Protein AF-A0A3E0AA09-F1 (afdb_monomer)

Foldseek 3Di:
DDQDFDDDPVPVLLVLLRPQPFDADADPDDQCVPPLSVCLVVCCVPPLVVSLVSLVVVCVVCVQALVSLLSNLVSCVVVPVPPVSLVSLVSNRHRYHLNLSSLCSNLVSCVVVLNNSSNLSSLSNSLSNCLRVVRDLQLRSLQLLLLLCVLQVNPVLNVVSLVSSCVSPVDHDDPVVSVSSSVSSNPVNDPSSNVSSVSSVVPRD

Solvent-accessible surface area (backbone atoms only — not comparable to full-atom values): 10712 Å² total; per-residue (Å²): 79,80,53,63,63,81,81,83,76,87,45,69,69,39,42,56,26,60,60,70,96,50,62,46,42,79,60,89,79,55,59,74,78,38,69,75,58,48,48,34,68,64,36,40,73,79,38,48,70,63,28,34,55,52,31,53,55,46,32,76,75,41,61,46,40,21,70,38,29,43,51,35,16,51,38,37,49,75,76,61,46,82,71,51,24,50,54,38,26,56,52,26,54,76,49,26,26,43,47,41,61,35,28,34,50,44,13,50,55,32,42,76,70,73,32,60,71,57,14,51,31,25,20,45,43,13,45,43,41,30,66,50,63,66,60,58,74,75,29,63,33,33,42,52,50,12,45,29,27,48,32,61,76,32,64,68,52,17,53,52,29,39,49,54,11,36,75,60,40,88,68,78,71,54,74,67,61,41,47,57,35,28,50,48,20,62,75,67,58,45,72,57,57,53,50,39,54,48,49,51,40,78,74,71,109

pLDDT: mean 95.41, std 4.3, range [66.44, 98.75]

Secondary structure (DSSP, 8-state):
-BPP-PPP-S-HHHHHHS---SB-------GGGSHHHHTHHHHHHH-HHHHHHHHHHHHHH-TTBHHHHHHHHHHHHHHT-SSHHHHHHHHHHHH-BSTHHHHHHHHHHHHHTT-HHHHHHHHHHHHHHHHHH------HHHHHHHHHHHHTT-HHHHHHHHHHHHHH------HHHHHHHHHHHHHH--HHHHHHHHHHHHHH-

Structure (mmCIF, N/CA/C/O backbone):
data_AF-A0A3E0AA09-F1
#
_entry.id   AF-A0A3E0AA09-F1
#
loop_
_atom_site.group_PDB
_atom_site.id
_atom_site.type_symbol
_atom_site.label_atom_id
_atom_site.label_alt_id
_atom_site.label_comp_id
_atom_site.label_asym_id
_atom_site.label_entity_id
_atom_site.label_seq_id
_atom_site.pdbx_PDB_ins_code
_atom_site.Cartn_x
_atom_site.Cartn_y
_atom_site.Cartn_z
_atom_site.occupancy
_atom_site.B_iso_or_equiv
_atom_site.auth_seq_id
_atom_site.auth_comp_id
_atom_site.auth_asym_id
_atom_site.auth_atom_id
_atom_site.pdbx_PDB_model_num
ATOM 1 N N . MET A 1 1 ? -13.279 1.605 -14.232 1.00 91.75 1 MET A N 1
ATOM 2 C CA . MET A 1 1 ? -14.305 1.164 -13.251 1.00 91.75 1 MET A CA 1
ATOM 3 C C . MET A 1 1 ? -14.195 2.039 -12.021 1.00 91.75 1 MET A C 1
ATOM 5 O O . MET A 1 1 ? -13.130 2.111 -11.420 1.00 91.75 1 MET A O 1
ATOM 9 N N . LYS A 1 2 ? -15.277 2.728 -11.656 1.00 94.50 2 LYS A N 1
ATOM 10 C CA . LYS A 1 2 ? -15.309 3.534 -10.435 1.00 94.50 2 LYS A CA 1
ATOM 11 C C . LYS A 1 2 ? -15.323 2.616 -9.212 1.00 94.50 2 LYS A C 1
ATOM 13 O O . LYS A 1 2 ? -16.138 1.699 -9.164 1.00 94.50 2 LYS A O 1
ATOM 18 N N . VAL A 1 3 ? -14.450 2.877 -8.242 1.00 95.00 3 VAL A N 1
ATOM 19 C CA . VAL A 1 3 ? -14.430 2.120 -6.987 1.00 95.00 3 VAL A CA 1
ATOM 20 C C . VAL A 1 3 ? -15.678 2.489 -6.167 1.00 95.00 3 VAL A C 1
ATOM 22 O O . VAL A 1 3 ? -15.910 3.681 -5.947 1.00 95.00 3 VAL A O 1
ATOM 25 N N . PRO A 1 4 ? -16.513 1.520 -5.746 1.00 94.62 4 PRO A N 1
ATOM 26 C CA . PRO A 1 4 ? -17.577 1.771 -4.779 1.00 94.62 4 PRO A CA 1
ATOM 27 C C . PRO A 1 4 ? -16.951 2.222 -3.461 1.00 94.62 4 PRO A C 1
ATOM 29 O O . PRO A 1 4 ? -15.947 1.653 -3.058 1.00 94.62 4 PRO A O 1
ATOM 32 N N . THR A 1 5 ? -17.522 3.222 -2.794 1.00 95.88 5 THR A N 1
ATOM 33 C CA . THR A 1 5 ? -17.002 3.739 -1.520 1.00 95.88 5 THR A CA 1
ATOM 34 C C . THR A 1 5 ? -18.123 3.838 -0.487 1.00 95.88 5 THR A C 1
ATOM 36 O O . THR A 1 5 ? -19.264 4.116 -0.872 1.00 95.88 5 THR A O 1
ATOM 39 N N . PRO A 1 6 ? -17.828 3.670 0.816 1.00 96.88 6 PRO A N 1
ATOM 40 C CA . PRO A 1 6 ? -18.827 3.845 1.864 1.00 96.88 6 PRO A CA 1
ATOM 41 C C . PRO A 1 6 ? -19.373 5.288 1.899 1.00 96.88 6 PRO A C 1
ATOM 43 O O . PRO A 1 6 ? -18.715 6.211 1.404 1.00 96.88 6 PRO A O 1
ATOM 46 N N . PRO A 1 7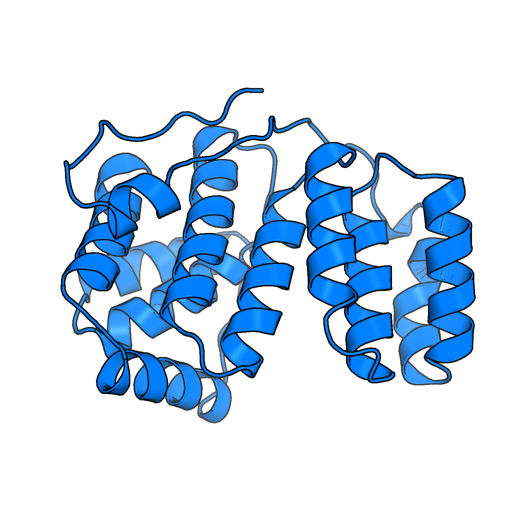 ? -20.561 5.511 2.495 1.00 96.69 7 PRO A N 1
ATOM 47 C CA . PRO A 1 7 ? -21.069 6.854 2.765 1.00 96.69 7 PRO A CA 1
ATOM 48 C C . PRO A 1 7 ? -20.100 7.680 3.620 1.00 96.69 7 PRO A C 1
ATOM 50 O O . PRO A 1 7 ? -19.362 7.132 4.442 1.00 96.69 7 PRO A O 1
ATOM 53 N N . LEU A 1 8 ? -20.149 9.006 3.462 1.00 97.06 8 LEU A N 1
ATOM 54 C CA . LEU A 1 8 ? -19.359 9.928 4.278 1.00 97.06 8 LEU A CA 1
ATOM 55 C C . LEU A 1 8 ? -19.714 9.788 5.759 1.00 97.06 8 LEU A C 1
ATOM 57 O O . LEU A 1 8 ? -20.883 9.721 6.139 1.00 97.06 8 LEU A O 1
ATOM 61 N N . THR A 1 9 ? -18.680 9.789 6.588 1.00 97.44 9 THR A N 1
ATOM 62 C CA . THR A 1 9 ? -18.777 9.655 8.042 1.00 97.44 9 THR A CA 1
ATOM 63 C C . THR A 1 9 ? -18.776 11.001 8.762 1.00 97.44 9 THR A C 1
ATOM 65 O O . THR A 1 9 ? -19.127 11.060 9.939 1.00 97.44 9 THR A O 1
ATOM 68 N N . GLY A 1 10 ? -18.356 12.077 8.084 1.00 97.19 10 GLY A N 1
ATOM 69 C CA . GLY A 1 10 ? -18.151 13.400 8.677 1.00 97.19 10 GLY A CA 1
ATOM 70 C C . GLY A 1 10 ? -16.814 13.542 9.412 1.00 97.19 10 GLY A C 1
ATOM 71 O O . GLY A 1 10 ? -16.504 14.617 9.925 1.00 97.19 10 GLY A O 1
ATOM 72 N N . ILE A 1 11 ? -16.000 12.482 9.464 1.00 98.19 11 ILE A N 1
ATOM 73 C CA . ILE A 1 11 ? -14.657 12.501 10.042 1.00 98.19 11 ILE A CA 1
ATOM 74 C C . ILE A 1 11 ? -13.658 12.652 8.894 1.00 98.19 11 ILE A C 1
ATOM 76 O O . ILE A 1 11 ? -13.402 11.697 8.165 1.00 98.19 11 ILE A O 1
ATOM 80 N N . LEU A 1 12 ? -13.036 13.832 8.780 1.00 98.19 12 LEU A N 1
ATOM 81 C CA . LEU A 1 12 ? -12.163 14.200 7.653 1.00 98.19 12 LEU A CA 1
ATOM 82 C C . LEU A 1 12 ? -11.120 13.126 7.299 1.00 98.19 12 LEU A C 1
ATOM 84 O O . LEU A 1 12 ? -10.944 12.786 6.131 1.00 98.19 12 LEU A O 1
ATOM 88 N N . TYR A 1 13 ? -10.424 12.571 8.294 1.00 98.56 13 TYR A N 1
ATOM 89 C CA . TYR A 1 13 ? -9.422 11.532 8.039 1.00 98.56 13 TYR A CA 1
ATOM 90 C C . TYR A 1 13 ? -10.047 10.256 7.452 1.00 98.56 13 TYR A C 1
ATOM 92 O O . TYR A 1 13 ? -9.531 9.718 6.479 1.00 98.56 13 TYR A O 1
ATOM 100 N N . VAL A 1 14 ? -11.174 9.798 8.004 1.00 98.69 14 VAL A N 1
ATOM 101 C CA . VAL A 1 14 ? -11.866 8.595 7.516 1.00 98.69 14 VAL A CA 1
ATOM 102 C C . VAL A 1 14 ? -12.337 8.822 6.081 1.00 98.69 14 VAL A C 1
ATOM 104 O O . VAL A 1 14 ? -12.031 8.026 5.198 1.00 98.69 14 VAL A O 1
ATOM 107 N N . ASP A 1 15 ? -12.995 9.951 5.825 1.00 98.44 15 ASP A N 1
ATOM 108 C CA . ASP A 1 15 ? -13.558 10.273 4.513 1.00 98.44 15 ASP A CA 1
ATOM 109 C C . ASP A 1 15 ? -12.458 10.402 3.442 1.00 98.44 15 ASP A C 1
ATOM 111 O O . ASP A 1 15 ? -12.590 9.883 2.334 1.00 98.44 15 ASP A O 1
ATOM 115 N N . THR A 1 16 ? -11.309 10.993 3.784 1.00 98.06 16 THR A N 1
ATOM 116 C CA . THR A 1 16 ? -10.160 11.097 2.864 1.00 98.06 16 THR A CA 1
ATOM 117 C C . THR A 1 16 ? -9.473 9.757 2.581 1.00 98.06 16 THR A C 1
ATOM 119 O O . THR A 1 16 ? -8.887 9.590 1.503 1.00 98.06 16 THR A O 1
ATOM 122 N N . CYS A 1 17 ? -9.561 8.774 3.484 1.00 98.56 17 CYS A N 1
ATOM 123 C CA . CYS A 1 17 ? -9.093 7.409 3.219 1.00 98.56 17 CYS A CA 1
ATOM 124 C C . CYS A 1 17 ? -9.921 6.712 2.134 1.00 98.56 17 CYS A C 1
ATOM 126 O O . CYS A 1 17 ? -9.364 5.932 1.367 1.00 98.56 17 CYS A O 1
ATOM 128 N N . TYR A 1 18 ? -11.210 7.041 2.017 1.00 98.25 18 TYR A N 1
ATOM 129 C CA . TYR A 1 18 ? -12.107 6.499 0.990 1.00 98.25 18 TYR A CA 1
ATOM 130 C C . TYR A 1 18 ? -12.289 7.417 -0.220 1.00 98.25 18 TYR A C 1
ATOM 132 O O . TYR A 1 18 ? -13.005 7.069 -1.154 1.00 98.25 18 TYR A O 1
ATOM 140 N N . GLN A 1 19 ? -11.601 8.557 -0.257 1.00 97.19 19 GLN A N 1
ATOM 141 C CA . GLN A 1 19 ? -11.518 9.373 -1.458 1.00 97.19 19 GLN A CA 1
ATOM 142 C C . GLN A 1 19 ? -10.583 8.705 -2.477 1.00 97.19 19 GLN A C 1
ATOM 144 O O . GLN A 1 19 ? -9.355 8.734 -2.332 1.00 97.19 19 GLN A O 1
ATOM 149 N N . ILE A 1 20 ? -11.180 8.089 -3.498 1.00 96.12 20 ILE A N 1
ATOM 150 C CA . ILE A 1 20 ? -10.482 7.405 -4.588 1.00 96.12 20 ILE A CA 1
ATOM 151 C C . ILE A 1 20 ? -10.698 8.199 -5.877 1.00 96.12 20 ILE A C 1
ATOM 153 O O . ILE A 1 20 ? -11.736 8.097 -6.527 1.00 96.12 20 ILE A O 1
ATOM 157 N N . ASP A 1 21 ? -9.693 8.996 -6.238 1.00 94.19 21 ASP A N 1
ATOM 158 C CA . ASP A 1 21 ? -9.730 9.915 -7.387 1.00 94.19 21 ASP A CA 1
ATOM 159 C C . ASP A 1 21 ? -9.209 9.267 -8.687 1.00 94.19 21 ASP A C 1
ATOM 161 O O . ASP A 1 21 ? -8.741 9.949 -9.600 1.00 94.19 21 ASP A O 1
ATOM 165 N N . PHE A 1 22 ? -9.238 7.937 -8.763 1.00 95.44 22 PHE A N 1
ATOM 166 C CA . PHE A 1 22 ? -8.846 7.170 -9.939 1.00 95.44 22 PHE A CA 1
ATOM 167 C C . PHE A 1 22 ? -9.855 6.058 -10.222 1.00 95.44 22 PHE A C 1
ATOM 169 O O . PHE A 1 22 ? -10.586 5.600 -9.346 1.00 95.44 22 PHE A O 1
ATOM 176 N N . GLU A 1 23 ? -9.867 5.592 -11.464 1.00 94.62 23 GLU A N 1
ATOM 177 C CA . GLU A 1 23 ? -10.623 4.408 -11.856 1.00 94.62 23 GLU A CA 1
ATOM 178 C C . GLU A 1 23 ? -9.742 3.167 -11.884 1.00 94.62 23 GLU A C 1
ATOM 180 O O . GLU A 1 23 ? -8.548 3.270 -12.142 1.00 94.62 23 GLU A O 1
ATOM 185 N N . GLU A 1 24 ? -10.331 1.989 -11.704 1.00 94.75 24 GLU A N 1
ATOM 186 C CA . GLU A 1 24 ? -9.644 0.712 -11.876 1.00 94.75 24 GLU A CA 1
ATOM 187 C C . GLU A 1 24 ? -9.970 0.052 -13.219 1.00 94.75 24 GLU A C 1
ATOM 189 O O . GLU A 1 24 ? -11.098 0.142 -13.711 1.00 94.75 24 GLU A O 1
ATOM 194 N N . PHE A 1 25 ? -8.988 -0.622 -13.811 1.00 94.81 25 PHE A N 1
ATOM 195 C CA . PHE A 1 25 ? -9.120 -1.313 -15.088 1.00 94.81 25 PHE A CA 1
ATOM 196 C C . PHE A 1 25 ? -8.467 -2.683 -15.008 1.00 94.81 25 PHE A C 1
ATOM 198 O O . PHE A 1 25 ? -7.456 -2.855 -14.331 1.00 94.81 25 PHE A O 1
ATOM 205 N N . ASP A 1 26 ? -9.033 -3.633 -15.746 1.00 93.69 26 ASP A N 1
ATOM 206 C CA . ASP A 1 26 ? -8.445 -4.958 -15.873 1.00 93.69 26 ASP A CA 1
ATOM 207 C C . ASP A 1 26 ? -7.047 -4.878 -16.508 1.00 93.69 26 ASP A C 1
ATOM 209 O O . ASP A 1 26 ? -6.800 -4.075 -17.424 1.00 93.69 26 ASP A O 1
ATOM 213 N N . GLU A 1 27 ? -6.144 -5.712 -15.998 1.00 94.38 27 GLU A N 1
ATOM 214 C CA . GLU A 1 27 ? -4.749 -5.801 -16.417 1.00 94.38 27 GLU A CA 1
ATOM 215 C C . GLU A 1 27 ? -4.422 -7.244 -16.819 1.00 94.38 27 GLU A C 1
ATOM 217 O O . GLU A 1 27 ? -4.036 -8.057 -15.974 1.00 94.38 27 GLU A O 1
ATOM 222 N N . PRO A 1 28 ? -4.561 -7.581 -18.111 1.00 93.69 28 PRO A N 1
ATOM 223 C CA . PRO A 1 28 ? -4.306 -8.935 -18.579 1.00 93.69 28 PRO A CA 1
ATOM 224 C C . PRO 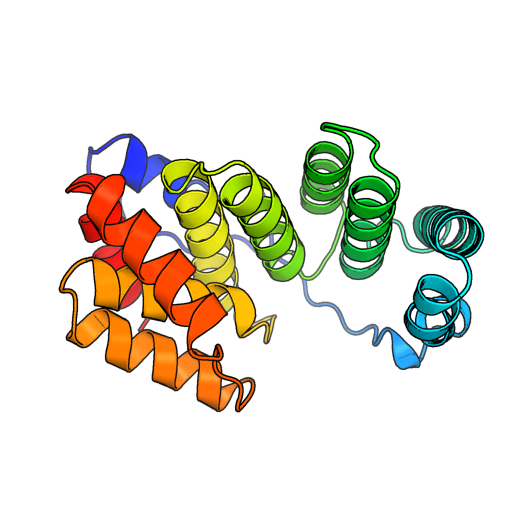A 1 28 ? -2.809 -9.259 -18.672 1.00 93.69 28 PRO A C 1
ATOM 226 O O . PRO A 1 28 ? -2.446 -10.434 -18.774 1.00 93.69 28 PRO A O 1
ATOM 229 N N . ARG A 1 29 ? -1.920 -8.253 -18.671 1.00 94.31 29 ARG A N 1
ATOM 230 C CA . ARG A 1 29 ? -0.481 -8.471 -18.850 1.00 94.31 29 ARG A CA 1
ATOM 231 C C . ARG A 1 29 ? 0.134 -9.066 -17.596 1.00 94.31 29 ARG A C 1
ATOM 233 O O . ARG A 1 29 ? -0.008 -8.556 -16.482 1.00 94.31 29 ARG A O 1
ATOM 240 N N . ARG A 1 30 ? 0.931 -10.108 -17.806 1.00 92.19 30 ARG A N 1
ATOM 241 C CA . ARG A 1 30 ? 1.741 -10.731 -16.766 1.00 92.19 30 ARG A CA 1
ATOM 242 C C . ARG A 1 30 ? 3.188 -10.303 -16.936 1.00 92.19 30 ARG A C 1
ATOM 244 O O . ARG A 1 30 ? 3.768 -10.449 -18.006 1.00 92.19 30 ARG A O 1
ATOM 251 N N . TRP A 1 31 ? 3.791 -9.798 -15.866 1.00 91.12 31 TRP A N 1
ATOM 252 C CA . TRP A 1 31 ? 5.142 -9.237 -15.918 1.00 91.12 31 TRP A CA 1
ATOM 253 C C . TRP A 1 31 ? 6.203 -10.245 -16.382 1.00 91.12 31 TRP A C 1
ATOM 255 O O . TRP A 1 31 ? 7.172 -9.855 -17.024 1.00 91.12 31 TRP A O 1
ATOM 265 N N . HIS A 1 32 ? 6.013 -11.535 -16.092 1.00 90.88 32 HIS A N 1
ATOM 266 C CA . HIS A 1 32 ? 6.932 -12.600 -16.498 1.00 90.88 32 HIS A CA 1
ATOM 267 C C . HIS A 1 32 ? 6.881 -12.909 -18.000 1.00 90.88 32 HIS A C 1
ATOM 269 O O . HIS A 1 32 ? 7.843 -13.465 -18.526 1.00 90.88 32 HIS A O 1
ATOM 275 N N . ASP A 1 33 ? 5.811 -12.511 -18.693 1.00 93.62 33 ASP A N 1
ATOM 276 C CA . ASP A 1 33 ? 5.686 -12.663 -20.147 1.00 93.62 33 ASP A CA 1
ATOM 277 C C . ASP A 1 33 ? 6.363 -11.508 -20.906 1.00 93.62 33 ASP A C 1
ATOM 279 O O . ASP A 1 33 ? 6.588 -11.608 -22.110 1.00 93.62 33 ASP A O 1
ATOM 283 N N . ILE A 1 34 ? 6.727 -10.420 -20.216 1.00 92.00 34 ILE A N 1
ATOM 284 C CA . ILE A 1 34 ? 7.426 -9.270 -20.796 1.00 92.00 34 ILE A CA 1
ATOM 285 C C . ILE A 1 34 ? 8.931 -9.447 -20.530 1.00 92.00 34 ILE A C 1
ATOM 287 O O . ILE A 1 34 ? 9.358 -9.262 -19.387 1.00 92.00 34 ILE A O 1
ATOM 291 N N . PRO A 1 35 ? 9.772 -9.760 -21.541 1.00 89.50 35 PRO A N 1
ATOM 292 C CA . PRO A 1 35 ? 11.164 -10.172 -21.317 1.00 89.50 35 PRO A CA 1
ATOM 293 C C . PRO A 1 35 ? 11.977 -9.195 -20.461 1.00 89.50 35 PRO A C 1
ATOM 295 O O . PRO A 1 35 ? 12.636 -9.610 -19.511 1.00 89.50 35 PRO A O 1
ATOM 298 N N . ARG A 1 36 ? 11.860 -7.888 -20.736 1.00 86.88 36 ARG A N 1
ATOM 299 C CA . ARG A 1 36 ? 12.546 -6.837 -19.967 1.00 86.88 36 ARG A CA 1
ATOM 300 C C . ARG A 1 36 ? 12.104 -6.792 -18.507 1.00 86.88 36 ARG A C 1
ATOM 302 O O . ARG A 1 36 ? 12.938 -6.583 -17.638 1.00 86.88 36 ARG A O 1
ATOM 309 N N . MET A 1 37 ? 10.817 -7.003 -18.234 1.00 92.44 37 MET A N 1
ATOM 310 C CA . MET A 1 37 ? 10.278 -6.984 -16.871 1.00 92.44 37 MET A CA 1
ATOM 311 C C . MET A 1 37 ? 10.610 -8.265 -16.109 1.00 92.44 37 MET A C 1
ATOM 313 O O . MET A 1 37 ? 10.826 -8.214 -14.902 1.00 92.44 37 MET A O 1
ATOM 317 N N . ARG A 1 38 ? 10.684 -9.404 -16.804 1.00 94.06 38 ARG A N 1
ATOM 318 C CA . ARG A 1 38 ? 11.048 -10.695 -16.212 1.00 94.06 38 ARG A CA 1
ATOM 319 C C . ARG A 1 38 ? 12.445 -10.681 -15.590 1.00 94.06 38 ARG A C 1
ATOM 321 O O . ARG A 1 38 ? 12.637 -11.282 -14.543 1.00 94.06 38 ARG A O 1
ATOM 328 N N . GLU A 1 39 ? 13.396 -10.001 -16.224 1.00 91.81 39 GLU A N 1
ATOM 329 C CA . GLU A 1 39 ? 14.798 -9.935 -15.783 1.00 91.81 39 GLU A CA 1
ATOM 330 C C . GLU A 1 39 ? 15.060 -8.856 -14.719 1.00 91.81 39 GLU A C 1
ATOM 332 O O . GLU A 1 39 ? 16.119 -8.854 -14.088 1.00 91.81 39 GLU A O 1
ATOM 337 N N . LEU A 1 40 ? 14.112 -7.934 -14.496 1.00 94.12 40 LEU A N 1
ATOM 338 C CA . LEU A 1 40 ? 14.283 -6.827 -13.548 1.00 94.12 40 LEU A CA 1
ATOM 339 C C . LEU A 1 40 ? 14.607 -7.267 -12.113 1.00 94.12 40 LEU A C 1
ATOM 341 O O . LEU A 1 40 ? 15.506 -6.655 -11.538 1.00 94.12 40 LEU A O 1
ATOM 345 N N . PRO A 1 41 ? 13.936 -8.272 -11.508 1.00 94.12 41 PRO A N 1
ATOM 346 C CA . PRO A 1 41 ? 14.225 -8.670 -10.131 1.00 94.12 41 PRO A CA 1
ATOM 347 C C . PRO A 1 41 ? 15.677 -9.113 -9.933 1.00 94.12 41 PRO A C 1
ATOM 349 O O . PRO A 1 41 ? 16.343 -8.637 -9.013 1.00 94.12 41 PRO A O 1
ATOM 352 N N . ASP A 1 42 ? 16.181 -9.959 -10.834 1.00 94.44 42 ASP A N 1
ATOM 353 C CA . ASP A 1 42 ? 17.560 -10.447 -10.789 1.00 94.44 42 ASP A CA 1
ATOM 354 C C . ASP A 1 42 ? 18.543 -9.303 -11.053 1.00 94.44 42 ASP A C 1
ATOM 356 O O . ASP A 1 42 ? 19.530 -9.137 -10.339 1.00 94.44 42 ASP A O 1
ATOM 360 N N . MET A 1 43 ? 18.254 -8.443 -12.034 1.00 94.94 43 MET A N 1
ATOM 361 C CA . MET A 1 43 ? 19.098 -7.286 -12.330 1.00 94.94 43 MET A CA 1
ATOM 362 C C . MET A 1 43 ? 19.183 -6.316 -11.149 1.00 94.94 43 MET A C 1
ATOM 364 O O . MET A 1 43 ? 20.274 -5.849 -10.829 1.00 94.94 43 MET A O 1
ATOM 368 N N . ALA A 1 44 ? 18.063 -6.042 -10.479 1.00 95.56 44 ALA A N 1
ATOM 369 C CA . ALA A 1 44 ? 17.994 -5.154 -9.321 1.00 95.56 44 ALA A CA 1
ATOM 370 C C . ALA A 1 44 ? 18.826 -5.667 -8.137 1.00 95.56 44 ALA A C 1
ATOM 372 O O . ALA A 1 44 ? 19.352 -4.868 -7.359 1.00 95.56 44 ALA A O 1
ATOM 373 N N . PHE A 1 45 ? 18.986 -6.988 -8.018 1.00 94.31 45 PHE A N 1
ATOM 374 C CA . PHE A 1 45 ? 19.840 -7.590 -7.001 1.00 94.31 45 PHE A CA 1
ATOM 375 C C . PHE A 1 45 ? 21.323 -7.253 -7.220 1.00 94.31 45 PHE A C 1
ATOM 377 O O . PHE A 1 45 ? 22.015 -6.892 -6.268 1.00 94.31 45 PHE A O 1
ATOM 384 N N . TYR A 1 46 ? 21.804 -7.309 -8.466 1.00 94.69 46 TYR A N 1
ATOM 385 C CA . TYR A 1 46 ? 23.222 -7.097 -8.788 1.00 94.69 46 TYR A CA 1
ATOM 386 C C . TYR A 1 46 ? 23.584 -5.644 -9.121 1.00 94.69 46 TYR A C 1
ATOM 388 O O . TYR A 1 46 ? 24.690 -5.200 -8.820 1.00 94.69 46 TYR A O 1
ATOM 396 N N . ASN A 1 47 ? 22.690 -4.906 -9.779 1.00 95.94 47 ASN A N 1
ATOM 397 C CA . ASN A 1 47 ? 22.934 -3.542 -10.237 1.00 95.94 47 ASN A CA 1
ATOM 398 C C . ASN A 1 47 ? 21.616 -2.752 -10.336 1.00 95.94 47 ASN A C 1
ATOM 400 O O . ASN A 1 47 ? 20.914 -2.790 -11.351 1.00 95.94 47 ASN A O 1
ATOM 404 N N . LYS A 1 48 ? 21.307 -2.001 -9.273 1.00 95.12 48 LYS A N 1
ATOM 405 C CA . LYS A 1 48 ? 20.077 -1.202 -9.162 1.00 95.12 48 LYS A CA 1
ATOM 406 C C . LYS A 1 48 ? 19.989 -0.084 -10.200 1.00 95.12 48 LYS A C 1
ATOM 408 O O . LYS A 1 48 ? 18.905 0.161 -10.713 1.00 95.12 48 LYS A O 1
ATOM 413 N N . GLU A 1 49 ? 21.102 0.565 -10.537 1.00 95.00 49 GLU A N 1
ATOM 414 C CA . GLU A 1 49 ? 21.130 1.653 -11.526 1.00 95.00 49 GLU A CA 1
ATOM 415 C C . GLU A 1 49 ? 20.782 1.134 -12.923 1.00 95.00 49 GLU A C 1
ATOM 417 O O . GLU A 1 49 ? 19.923 1.687 -13.609 1.00 95.00 49 GLU A O 1
ATOM 422 N N . LYS A 1 50 ? 21.377 0.002 -13.319 1.00 95.56 50 LYS A N 1
ATOM 423 C CA . LYS A 1 50 ? 21.050 -0.657 -14.587 1.00 95.56 50 LYS A CA 1
ATOM 424 C C . LYS A 1 50 ? 19.597 -1.134 -14.606 1.00 95.56 50 LYS A C 1
ATOM 426 O O . LYS A 1 50 ? 18.916 -0.955 -15.614 1.00 95.56 50 LYS A O 1
ATOM 431 N N . ALA A 1 51 ? 19.113 -1.707 -13.503 1.00 96.75 51 ALA A N 1
ATOM 432 C CA . ALA A 1 51 ? 17.713 -2.103 -13.380 1.00 96.75 51 ALA A CA 1
ATOM 433 C C . ALA A 1 51 ? 16.772 -0.898 -13.510 1.00 96.75 51 ALA A C 1
ATOM 435 O O . ALA A 1 51 ? 15.749 -0.999 -14.184 1.00 96.75 51 ALA A O 1
ATOM 436 N N . LEU A 1 52 ? 17.136 0.253 -12.931 1.00 96.12 52 LEU A N 1
ATOM 437 C CA . LEU A 1 52 ? 16.351 1.480 -13.039 1.00 96.12 52 LEU A CA 1
ATOM 438 C C . LEU A 1 52 ? 16.277 1.951 -14.490 1.00 96.12 52 LEU A C 1
ATOM 440 O O . LEU A 1 52 ? 15.178 2.176 -14.983 1.00 96.12 52 LEU A O 1
ATOM 444 N N . MET A 1 53 ? 17.405 1.991 -15.205 1.00 95.25 53 MET A N 1
ATOM 445 C CA . MET A 1 53 ? 17.420 2.338 -16.631 1.00 95.25 53 MET A CA 1
ATOM 446 C C . MET A 1 53 ? 16.511 1.422 -17.465 1.00 95.25 53 MET A C 1
ATOM 448 O O . MET A 1 53 ? 15.798 1.886 -18.356 1.00 95.25 53 MET A O 1
ATOM 452 N N . VAL A 1 54 ? 16.511 0.115 -17.181 1.00 96.00 54 VAL A N 1
ATOM 453 C CA . VAL A 1 54 ? 15.642 -0.850 -17.873 1.00 96.00 54 VAL A CA 1
ATOM 454 C C . VAL A 1 54 ? 14.172 -0.631 -17.517 1.00 96.00 54 VAL A C 1
ATOM 456 O O . VAL A 1 54 ? 13.324 -0.668 -18.409 1.00 96.00 54 VAL A O 1
ATOM 459 N N . ALA A 1 55 ? 13.860 -0.368 -16.247 1.00 96.31 55 ALA A N 1
ATOM 460 C CA . ALA A 1 55 ? 12.501 -0.085 -15.799 1.00 96.31 55 ALA A CA 1
ATOM 461 C C . ALA A 1 55 ? 11.965 1.226 -16.404 1.00 96.31 55 ALA A C 1
ATOM 463 O O . ALA A 1 55 ? 10.822 1.272 -16.849 1.00 96.31 55 ALA A O 1
ATOM 464 N N . GLU A 1 56 ? 12.789 2.270 -16.497 1.00 95.62 56 GLU A N 1
ATOM 465 C CA . GLU A 1 56 ? 12.429 3.540 -17.137 1.00 95.62 56 GLU A CA 1
ATOM 466 C C . GLU A 1 56 ? 12.218 3.382 -18.647 1.00 95.62 56 GLU A C 1
ATOM 468 O O . GLU A 1 56 ? 11.262 3.932 -19.192 1.00 95.62 56 GLU A O 1
ATOM 473 N N . ALA A 1 57 ? 13.043 2.576 -19.322 1.00 95.25 57 ALA A N 1
ATOM 474 C CA . ALA A 1 57 ? 12.832 2.239 -20.728 1.00 95.25 57 ALA A CA 1
ATOM 475 C C . ALA A 1 57 ? 11.531 1.444 -20.936 1.00 95.25 57 ALA A C 1
ATOM 477 O O . ALA A 1 57 ? 10.775 1.732 -21.864 1.00 95.25 57 ALA A O 1
ATOM 478 N N . ALA A 1 58 ? 11.231 0.484 -20.053 1.00 95.19 58 ALA A N 1
ATOM 479 C CA . ALA A 1 58 ? 9.961 -0.236 -20.069 1.00 95.19 58 ALA A CA 1
ATOM 480 C C . ALA A 1 58 ? 8.774 0.701 -19.800 1.00 95.19 58 ALA A C 1
ATOM 482 O O . ALA A 1 58 ? 7.704 0.503 -20.367 1.00 95.19 58 ALA A O 1
ATOM 483 N N . LEU A 1 59 ? 8.950 1.747 -18.989 1.00 95.31 59 LEU A N 1
ATOM 484 C CA . LEU A 1 59 ? 7.885 2.701 -18.683 1.00 95.31 59 LEU A CA 1
ATOM 485 C C . LEU A 1 59 ? 7.469 3.518 -19.910 1.00 95.31 59 LEU A C 1
ATOM 487 O O . LEU A 1 59 ? 6.292 3.838 -20.057 1.00 95.31 59 LEU A O 1
ATOM 491 N N . GLN A 1 60 ? 8.411 3.820 -20.809 1.00 94.44 60 GLN A N 1
ATOM 492 C CA . GLN A 1 60 ? 8.107 4.483 -22.083 1.00 94.44 60 GLN A CA 1
ATOM 493 C C . GLN A 1 60 ? 7.278 3.593 -23.020 1.00 94.44 60 GLN A C 1
ATOM 495 O O . GLN A 1 60 ? 6.474 4.094 -23.800 1.00 94.44 60 GLN A O 1
ATOM 500 N N . GLU A 1 61 ? 7.467 2.276 -22.942 1.00 94.44 61 GLU A N 1
ATOM 501 C CA . GLU A 1 61 ? 6.795 1.289 -23.794 1.00 94.44 61 GLU A CA 1
ATOM 502 C C . GLU A 1 61 ? 5.439 0.845 -23.213 1.00 94.44 61 GLU A C 1
ATOM 504 O O . GLU A 1 61 ? 4.475 0.643 -23.947 1.00 94.44 61 GLU A O 1
ATOM 509 N N . TYR A 1 62 ? 5.346 0.750 -21.884 1.00 95.12 62 TYR A N 1
ATOM 510 C CA . TYR A 1 62 ? 4.191 0.246 -21.138 1.00 95.12 62 TYR A CA 1
ATOM 511 C C . TYR A 1 62 ? 3.673 1.295 -20.141 1.00 95.12 62 TYR A C 1
ATOM 513 O O . TYR A 1 62 ? 3.513 1.027 -18.949 1.00 95.12 62 TYR A O 1
ATOM 521 N N . ALA A 1 63 ? 3.403 2.507 -20.630 1.00 95.12 63 ALA A N 1
ATOM 522 C CA . ALA A 1 63 ? 3.018 3.659 -19.806 1.00 95.12 63 ALA A CA 1
ATOM 523 C C . ALA A 1 63 ? 1.665 3.514 -19.080 1.00 95.12 63 ALA A C 1
ATOM 525 O O . ALA A 1 63 ? 1.357 4.303 -18.191 1.00 95.12 63 ALA A O 1
ATOM 526 N N . ASP A 1 64 ? 0.843 2.528 -19.441 1.00 96.19 64 ASP A N 1
ATOM 527 C CA . ASP A 1 64 ? -0.404 2.192 -18.747 1.00 96.19 64 ASP A CA 1
ATOM 528 C C . ASP A 1 64 ? -0.262 0.952 -17.842 1.00 96.19 64 ASP A C 1
ATOM 530 O O . ASP A 1 64 ? -1.259 0.453 -17.324 1.00 96.19 64 ASP A O 1
ATOM 534 N N . TYR A 1 65 ? 0.953 0.439 -17.619 1.00 95.69 65 TYR A N 1
ATOM 535 C CA . TYR A 1 65 ? 1.180 -0.733 -16.776 1.00 95.69 65 TYR A CA 1
ATOM 536 C C . TYR A 1 65 ? 1.689 -0.338 -15.384 1.00 95.69 65 TYR A C 1
ATOM 538 O O . TYR A 1 65 ? 2.862 -0.002 -15.202 1.00 95.69 65 TYR A O 1
ATOM 546 N N . SER A 1 66 ? 0.825 -0.412 -14.362 1.00 96.00 66 SER A N 1
ATOM 547 C CA . SER A 1 66 ? 1.175 0.013 -12.994 1.00 96.00 66 SER A CA 1
ATOM 548 C C . SER A 1 66 ? 2.362 -0.747 -12.397 1.00 96.00 66 SER A C 1
ATOM 550 O O . SER A 1 66 ? 3.093 -0.184 -11.584 1.00 96.00 66 SER A O 1
ATOM 552 N N . PHE A 1 67 ? 2.612 -1.988 -12.822 1.00 95.19 67 PHE A N 1
ATOM 553 C CA . PHE A 1 67 ? 3.755 -2.766 -12.338 1.00 95.19 67 PHE A CA 1
ATOM 554 C C . PHE A 1 67 ? 5.104 -2.110 -12.679 1.00 95.19 67 PHE A C 1
ATOM 556 O O . PHE A 1 67 ? 6.048 -2.200 -11.896 1.00 95.19 67 PHE A O 1
ATOM 563 N N . VAL A 1 68 ? 5.205 -1.401 -13.809 1.00 96.19 68 VAL A N 1
ATOM 564 C CA . VAL A 1 68 ? 6.445 -0.704 -14.189 1.00 96.19 68 VAL A CA 1
ATOM 565 C C . VAL A 1 68 ? 6.680 0.513 -13.299 1.00 96.19 68 VAL A C 1
ATOM 567 O O . VAL A 1 68 ? 7.784 0.697 -12.791 1.00 96.19 68 VAL A O 1
ATOM 570 N N . TYR A 1 69 ? 5.630 1.295 -13.026 1.00 97.62 69 TYR A N 1
ATOM 571 C CA . TYR A 1 69 ? 5.693 2.405 -12.070 1.00 97.62 69 TYR A CA 1
ATOM 572 C C . TYR A 1 69 ? 6.138 1.942 -10.679 1.00 97.62 69 T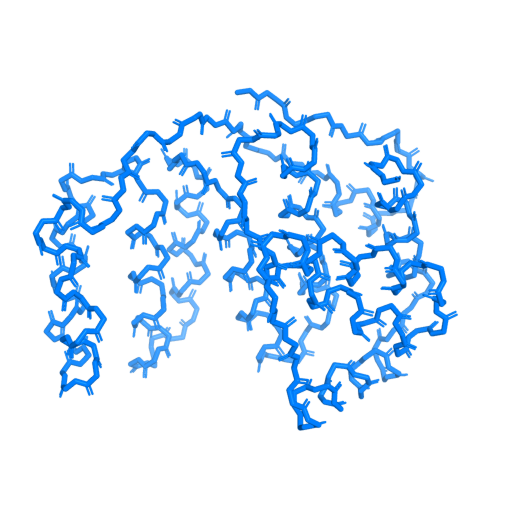YR A C 1
ATOM 574 O O . TYR A 1 69 ? 6.965 2.606 -10.057 1.00 97.62 69 TYR A O 1
ATOM 582 N N . TYR A 1 70 ? 5.638 0.791 -10.212 1.00 96.31 70 TYR A N 1
ATOM 583 C CA . TYR A 1 70 ? 6.076 0.181 -8.955 1.00 96.31 70 TYR A CA 1
ATOM 584 C C . TYR A 1 70 ? 7.589 -0.079 -8.946 1.00 96.31 70 TYR A C 1
ATOM 586 O O . TYR A 1 70 ? 8.270 0.314 -7.999 1.00 96.31 70 TYR A O 1
ATOM 594 N N . TRP A 1 71 ? 8.128 -0.694 -10.004 1.00 96.56 71 TRP A N 1
ATOM 595 C CA . TRP A 1 71 ? 9.561 -0.991 -10.094 1.00 96.56 71 TRP A CA 1
ATOM 596 C C . TRP A 1 71 ? 10.425 0.264 -10.149 1.00 96.56 71 TRP A C 1
ATOM 598 O O . TRP A 1 71 ? 11.410 0.344 -9.417 1.00 96.56 71 TRP A O 1
ATOM 608 N N . VAL A 1 72 ? 10.044 1.258 -10.957 1.00 96.38 72 VAL A N 1
ATOM 609 C CA . VAL A 1 72 ? 10.762 2.540 -11.021 1.00 96.38 72 VAL A CA 1
ATOM 610 C C . VAL A 1 72 ? 10.757 3.219 -9.650 1.00 96.38 72 VAL A C 1
ATOM 612 O O . VAL A 1 72 ? 11.811 3.623 -9.163 1.00 96.38 72 VAL A O 1
ATOM 615 N N . ALA A 1 73 ? 9.600 3.289 -8.982 1.00 96.69 73 ALA A N 1
ATOM 616 C CA . ALA A 1 73 ? 9.490 3.883 -7.653 1.00 96.69 73 ALA A CA 1
ATOM 617 C C . ALA A 1 73 ? 10.354 3.148 -6.618 1.00 96.69 73 ALA A C 1
ATOM 619 O O . ALA A 1 73 ? 11.101 3.783 -5.873 1.00 96.69 73 ALA A O 1
ATOM 620 N N . LYS A 1 74 ? 10.290 1.810 -6.593 1.00 94.94 74 LYS A N 1
ATOM 621 C CA . LYS A 1 74 ? 11.101 0.970 -5.705 1.00 94.94 74 LYS A CA 1
ATOM 622 C C . LYS A 1 74 ? 12.595 1.240 -5.894 1.00 94.94 74 LYS A C 1
ATOM 624 O O . LYS A 1 74 ? 13.286 1.535 -4.924 1.00 94.94 74 LYS A O 1
ATOM 629 N N . LEU A 1 75 ? 13.076 1.190 -7.135 1.00 95.56 75 LEU A N 1
ATOM 630 C CA . LEU A 1 75 ? 14.493 1.364 -7.456 1.00 95.56 75 LEU A CA 1
ATOM 631 C C . LEU A 1 75 ? 14.986 2.780 -7.138 1.00 95.56 75 LEU A C 1
ATOM 633 O O . LEU A 1 75 ? 16.042 2.927 -6.526 1.00 95.56 75 LEU A O 1
ATOM 637 N N . ARG A 1 76 ? 14.203 3.820 -7.458 1.00 93.75 76 ARG A N 1
ATOM 638 C CA . ARG A 1 76 ? 14.518 5.207 -7.066 1.00 93.75 76 ARG A CA 1
ATOM 639 C C . ARG A 1 76 ? 14.627 5.363 -5.549 1.00 93.75 76 ARG A C 1
ATOM 641 O O . ARG A 1 76 ? 15.528 6.046 -5.067 1.00 93.75 76 ARG A O 1
ATOM 648 N N . GLY A 1 77 ? 13.749 4.695 -4.799 1.00 91.81 77 GLY A N 1
ATOM 649 C CA . GLY A 1 77 ? 13.787 4.693 -3.337 1.00 91.81 77 GLY A CA 1
ATOM 650 C C . GLY A 1 77 ? 15.047 4.028 -2.783 1.00 91.81 77 GLY A C 1
ATOM 651 O O . GLY A 1 77 ? 15.673 4.566 -1.876 1.00 91.81 77 GLY A O 1
ATOM 652 N N . GLU A 1 78 ? 15.456 2.897 -3.359 1.00 91.06 78 GLU A N 1
ATOM 653 C CA . GLU A 1 78 ? 16.650 2.154 -2.934 1.00 91.06 78 GLU A CA 1
ATOM 654 C C . GLU A 1 78 ? 17.975 2.838 -3.313 1.00 91.06 78 GLU A C 1
ATOM 656 O O . GLU A 1 78 ? 18.972 2.648 -2.619 1.00 91.06 78 GLU A O 1
ATOM 661 N N . ILE A 1 79 ? 18.002 3.631 -4.390 1.00 90.25 79 ILE A N 1
ATOM 662 C CA . ILE A 1 79 ? 19.179 4.418 -4.810 1.00 90.25 79 ILE A CA 1
ATOM 663 C C . ILE A 1 79 ? 19.245 5.769 -4.064 1.00 90.25 79 ILE A C 1
ATOM 665 O O . ILE A 1 79 ? 20.263 6.455 -4.088 1.00 90.25 79 ILE A O 1
ATOM 669 N N . GLY A 1 80 ? 18.192 6.124 -3.320 1.00 82.69 80 GLY A N 1
ATOM 670 C CA . GLY A 1 80 ? 18.195 7.270 -2.416 1.00 82.69 80 GLY A CA 1
ATOM 671 C C . GLY A 1 80 ? 17.769 8.590 -3.054 1.00 82.69 80 GLY A C 1
ATOM 672 O O . GLY A 1 80 ? 18.174 9.630 -2.548 1.00 82.69 80 GLY A O 1
ATOM 673 N N . PHE A 1 81 ? 16.946 8.572 -4.109 1.00 75.19 81 PHE A N 1
ATOM 674 C CA . PHE A 1 81 ? 16.285 9.768 -4.653 1.00 75.19 81 PHE A CA 1
ATOM 675 C C . PHE A 1 81 ? 15.084 10.144 -3.763 1.00 75.19 81 PHE A C 1
ATOM 677 O O . PHE A 1 81 ? 14.014 9.538 -3.887 1.00 75.19 81 PHE A O 1
ATOM 684 N N . PRO A 1 82 ? 15.205 11.092 -2.814 1.00 66.44 82 PRO A N 1
ATOM 685 C CA . PRO A 1 82 ? 14.179 11.295 -1.797 1.00 66.44 82 PRO A CA 1
ATOM 686 C C . PRO A 1 82 ? 12.936 11.950 -2.414 1.00 66.44 82 PRO A C 1
ATOM 688 O O . PRO A 1 82 ? 13.037 12.923 -3.153 1.00 66.44 82 PRO A O 1
ATOM 691 N N . GLY A 1 83 ? 11.743 11.432 -2.108 1.00 67.81 83 GLY A N 1
ATOM 692 C CA . GLY A 1 83 ? 10.456 11.985 -2.568 1.00 67.81 83 GLY A CA 1
ATOM 693 C C . GLY A 1 83 ? 10.016 11.565 -3.979 1.00 67.81 83 GLY A C 1
ATOM 694 O O . GLY A 1 83 ? 8.814 11.481 -4.241 1.00 67.81 83 GLY A O 1
ATOM 695 N N . GLU A 1 84 ? 10.947 11.197 -4.859 1.00 83.44 84 GLU A N 1
ATOM 696 C CA . GLU A 1 84 ? 10.632 10.703 -6.207 1.00 83.44 84 GLU A CA 1
ATOM 697 C C . GLU A 1 84 ? 9.803 9.402 -6.259 1.00 83.44 84 GLU A C 1
ATOM 699 O O . GLU A 1 84 ? 8.970 9.276 -7.166 1.00 83.44 84 GLU A O 1
ATOM 704 N N . PRO A 1 85 ? 9.939 8.439 -5.322 1.00 91.38 85 PRO A N 1
ATOM 705 C CA . PRO A 1 85 ? 9.170 7.198 -5.379 1.00 91.38 85 PRO A CA 1
ATOM 706 C C . PRO A 1 85 ? 7.662 7.419 -5.273 1.00 91.38 85 PRO A C 1
ATOM 708 O O . PRO A 1 85 ? 6.891 6.874 -6.062 1.00 91.38 85 PRO A O 1
ATOM 711 N N . ILE A 1 86 ? 7.233 8.280 -4.344 1.00 94.81 86 ILE A N 1
ATOM 712 C CA . ILE A 1 86 ? 5.814 8.607 -4.167 1.00 94.81 86 ILE A CA 1
ATOM 713 C C . ILE A 1 86 ? 5.292 9.340 -5.405 1.00 94.81 86 ILE A C 1
ATOM 715 O O . ILE A 1 86 ? 4.227 8.988 -5.908 1.00 94.81 86 ILE A O 1
ATOM 719 N N . ALA A 1 87 ? 6.048 10.306 -5.941 1.00 95.44 87 ALA A N 1
ATOM 720 C CA . ALA A 1 87 ? 5.668 11.020 -7.161 1.00 95.44 87 ALA A CA 1
ATOM 721 C C . ALA A 1 87 ? 5.492 10.067 -8.358 1.00 95.44 87 ALA A C 1
ATOM 723 O O . ALA A 1 87 ? 4.502 10.166 -9.082 1.00 95.44 87 ALA A O 1
ATOM 724 N N . THR A 1 88 ? 6.396 9.095 -8.506 1.00 96.75 88 THR A N 1
ATOM 725 C CA . THR A 1 88 ? 6.332 8.055 -9.545 1.00 96.75 88 THR A CA 1
ATOM 726 C C . THR A 1 88 ? 5.069 7.202 -9.398 1.00 96.75 88 THR A C 1
ATOM 728 O O . THR A 1 88 ? 4.339 6.994 -10.367 1.00 96.75 88 THR A O 1
ATOM 731 N N . CYS A 1 89 ? 4.747 6.752 -8.183 1.00 97.56 89 CYS A N 1
ATOM 732 C CA . CYS A 1 89 ? 3.516 5.999 -7.940 1.00 97.56 89 CYS A CA 1
ATOM 733 C C . CYS A 1 89 ? 2.258 6.838 -8.203 1.00 97.56 89 CYS A C 1
ATOM 735 O O . CYS A 1 89 ? 1.310 6.335 -8.800 1.00 97.56 89 CYS A O 1
ATOM 737 N N . LEU A 1 90 ? 2.239 8.112 -7.795 1.00 97.25 90 LEU A N 1
ATOM 738 C CA . LEU A 1 90 ? 1.119 9.025 -8.047 1.00 97.25 90 LEU A CA 1
ATOM 739 C C . LEU A 1 90 ? 0.907 9.277 -9.545 1.00 97.25 90 LEU A C 1
ATOM 741 O O . LEU A 1 90 ? -0.234 9.397 -9.986 1.00 97.25 90 LEU A O 1
ATOM 745 N N . GLU A 1 91 ? 1.978 9.339 -10.337 1.00 97.00 91 GLU A N 1
ATOM 746 C CA . GLU A 1 91 ? 1.873 9.361 -11.796 1.00 97.00 91 GLU A CA 1
ATOM 747 C C . GLU A 1 91 ? 1.262 8.056 -12.323 1.00 97.00 91 GLU A C 1
ATOM 749 O O . GLU A 1 91 ? 0.324 8.089 -13.123 1.00 97.00 91 GLU A O 1
ATOM 754 N N . GLY A 1 92 ? 1.723 6.913 -11.813 1.00 97.38 92 GLY A N 1
ATOM 755 C CA . GLY A 1 92 ? 1.168 5.607 -12.149 1.00 97.38 92 GLY A CA 1
ATOM 756 C C . GLY A 1 92 ? -0.316 5.469 -11.796 1.00 97.38 92 GLY A C 1
ATOM 757 O O . GLY A 1 92 ? -1.060 4.854 -12.552 1.00 97.38 92 GLY A O 1
ATOM 758 N N . LEU A 1 93 ? -0.797 6.097 -10.718 1.00 97.50 93 LEU A N 1
ATOM 759 C CA . LEU A 1 93 ? -2.230 6.129 -10.393 1.00 97.50 93 LEU A CA 1
ATOM 760 C C . LEU A 1 93 ? -3.061 6.905 -11.425 1.00 97.50 93 LEU A C 1
ATOM 762 O O . LEU A 1 93 ? -4.252 6.642 -11.558 1.00 97.50 93 LEU A O 1
ATOM 766 N N . LYS A 1 94 ? -2.463 7.840 -12.171 1.00 96.50 94 LYS A N 1
ATOM 767 C CA . LYS A 1 94 ? -3.165 8.597 -13.221 1.00 96.50 94 LYS A CA 1
ATOM 768 C C . LYS A 1 94 ? -3.250 7.834 -14.542 1.00 96.50 94 LYS A C 1
ATOM 770 O O . LYS A 1 94 ? -4.181 8.063 -15.305 1.00 96.50 94 LYS A O 1
ATOM 775 N N . LYS A 1 95 ? -2.271 6.970 -14.827 1.00 95.88 95 LYS A N 1
ATOM 776 C CA . LYS A 1 95 ? -2.081 6.354 -16.154 1.00 95.88 95 LYS A CA 1
ATOM 777 C C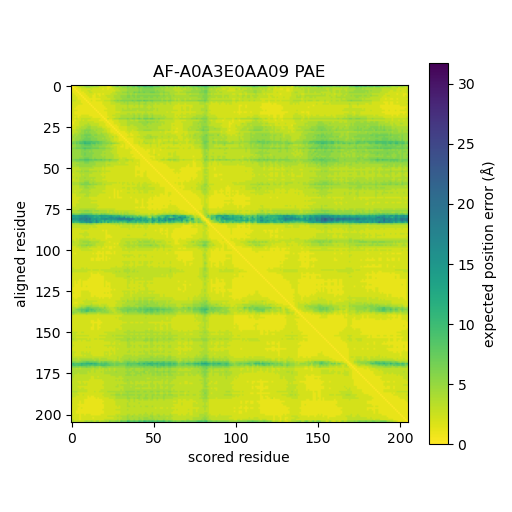 . LYS A 1 95 ? -2.272 4.839 -16.176 1.00 95.88 95 LYS A C 1
ATOM 779 O O . LYS A 1 95 ? -2.741 4.297 -17.168 1.00 95.88 95 LYS A O 1
ATOM 784 N N . GLY A 1 96 ? -1.878 4.166 -15.101 1.00 93.69 96 GLY A N 1
ATOM 785 C CA . GLY A 1 96 ? -1.734 2.718 -15.055 1.00 93.69 96 GLY A CA 1
ATOM 786 C C . GLY A 1 96 ? -3.049 1.950 -14.926 1.00 93.69 96 GLY A C 1
ATOM 787 O O . GLY A 1 96 ? -4.094 2.528 -14.645 1.00 93.69 96 GLY A O 1
ATOM 788 N N . ARG A 1 97 ? -2.993 0.631 -15.088 1.00 95.00 97 ARG A N 1
ATOM 789 C CA . ARG A 1 97 ? -4.045 -0.352 -14.773 1.00 95.00 97 ARG A CA 1
ATOM 790 C C . ARG A 1 97 ? -3.598 -1.228 -13.603 1.00 95.00 97 ARG A C 1
ATOM 792 O O . ARG A 1 97 ? -2.399 -1.432 -13.445 1.00 95.00 97 ARG A O 1
ATOM 799 N N . ASN A 1 98 ? -4.531 -1.786 -12.833 1.00 92.94 98 ASN A N 1
ATOM 800 C CA . ASN A 1 98 ? -4.263 -2.539 -11.605 1.00 92.94 98 ASN A CA 1
ATOM 801 C C . ASN A 1 98 ? -3.485 -1.700 -10.571 1.00 92.94 98 ASN A C 1
ATOM 803 O O . ASN A 1 98 ? -2.330 -1.960 -10.225 1.00 92.94 98 ASN A O 1
ATOM 807 N N . LYS A 1 99 ? -4.141 -0.643 -10.085 1.00 95.75 99 LYS A N 1
ATOM 808 C CA . LYS A 1 99 ? -3.560 0.379 -9.205 1.00 95.75 99 LYS A CA 1
ATOM 809 C C . LYS A 1 99 ? -3.371 0.005 -7.722 1.00 95.75 99 LYS A C 1
ATOM 811 O O . LYS A 1 99 ? -2.569 0.699 -7.087 1.00 95.75 99 LYS A O 1
ATOM 816 N N . PRO A 1 100 ? -3.992 -1.042 -7.129 1.00 96.19 100 PRO A N 1
ATOM 817 C CA . PRO A 1 100 ? -3.813 -1.367 -5.711 1.00 96.19 100 PRO A CA 1
ATOM 818 C C . PRO A 1 100 ? -2.357 -1.522 -5.279 1.00 96.19 100 PRO A C 1
ATOM 820 O O . PRO A 1 100 ? -1.974 -1.035 -4.215 1.00 96.19 100 PRO A O 1
ATOM 823 N N . MET A 1 101 ? -1.516 -2.106 -6.138 1.00 94.69 101 MET A N 1
ATOM 824 C CA . MET A 1 101 ? -0.087 -2.256 -5.864 1.00 94.69 101 MET A CA 1
ATOM 825 C C . MET A 1 101 ? 0.621 -0.904 -5.692 1.00 94.69 101 MET A C 1
ATOM 827 O O . MET A 1 101 ? 1.477 -0.762 -4.822 1.00 94.69 101 MET A O 1
ATOM 831 N N . LEU A 1 102 ? 0.247 0.114 -6.474 1.00 97.44 102 LEU A N 1
ATOM 832 C CA . LEU A 1 102 ? 0.816 1.458 -6.341 1.00 97.44 102 LEU A CA 1
ATOM 833 C C . LEU A 1 102 ? 0.380 2.123 -5.038 1.00 97.44 102 LEU A C 1
ATOM 835 O O . LEU A 1 102 ? 1.197 2.764 -4.381 1.00 97.44 102 LEU A O 1
ATOM 839 N N . CYS A 1 103 ? -0.873 1.929 -4.622 1.00 98.12 103 CYS A N 1
ATOM 840 C CA . CYS A 1 103 ? -1.329 2.367 -3.305 1.00 98.12 103 CYS A CA 1
ATOM 841 C C . CYS A 1 103 ? -0.534 1.677 -2.184 1.00 98.12 103 CYS A C 1
ATOM 843 O O . CYS A 1 103 ? -0.037 2.354 -1.286 1.00 98.12 103 CYS A O 1
ATOM 845 N N . GLY A 1 104 ? -0.340 0.357 -2.267 1.00 97.38 104 GLY A N 1
ATOM 846 C CA . GLY A 1 104 ? 0.479 -0.399 -1.316 1.00 97.38 104 GLY A CA 1
ATOM 847 C C . GLY A 1 104 ? 1.937 0.076 -1.265 1.00 97.38 104 GLY A C 1
ATOM 848 O O . GLY A 1 104 ? 2.513 0.189 -0.184 1.00 97.38 104 GLY A O 1
ATOM 849 N N . ALA A 1 105 ? 2.517 0.429 -2.414 1.00 96.94 105 ALA A N 1
ATOM 850 C CA . ALA A 1 105 ? 3.869 0.973 -2.498 1.00 96.94 105 ALA A CA 1
ATOM 851 C C . ALA A 1 105 ? 3.986 2.356 -1.842 1.00 96.94 105 ALA A C 1
ATOM 853 O O . ALA A 1 105 ? 4.884 2.566 -1.029 1.00 96.94 105 ALA A O 1
ATOM 854 N N . ILE A 1 106 ? 3.057 3.279 -2.131 1.00 97.62 106 ILE A N 1
ATOM 855 C CA . ILE A 1 106 ? 3.023 4.596 -1.470 1.00 97.62 106 ILE A CA 1
ATOM 856 C C . ILE A 1 106 ? 2.906 4.416 0.045 1.00 97.62 106 ILE A C 1
ATOM 858 O O . ILE A 1 106 ? 3.659 5.035 0.794 1.00 97.62 106 ILE A O 1
ATOM 862 N N . ALA A 1 107 ? 2.018 3.528 0.495 1.00 98.19 107 ALA A N 1
ATOM 863 C CA . ALA A 1 107 ? 1.841 3.246 1.912 1.00 98.19 107 ALA A CA 1
ATOM 864 C C . ALA A 1 107 ? 3.138 2.776 2.587 1.00 98.19 107 ALA A C 1
ATOM 866 O O . ALA A 1 107 ? 3.437 3.210 3.695 1.00 98.19 107 ALA A O 1
ATOM 867 N N . MET A 1 108 ? 3.940 1.941 1.917 1.00 96.62 108 MET A N 1
ATOM 868 C CA . MET A 1 108 ? 5.238 1.509 2.446 1.00 96.62 108 MET A CA 1
ATOM 869 C C . MET A 1 108 ? 6.257 2.634 2.537 1.00 96.62 108 MET A C 1
ATOM 871 O O . MET A 1 108 ? 7.003 2.682 3.515 1.00 96.62 108 MET A O 1
ATOM 875 N N . PHE A 1 109 ? 6.291 3.543 1.560 1.00 95.62 109 PHE A N 1
ATOM 876 C CA . PHE A 1 109 ? 7.165 4.709 1.649 1.00 95.62 109 PHE A CA 1
ATOM 877 C C . PHE A 1 109 ? 6.782 5.586 2.844 1.00 95.62 109 PHE A C 1
ATOM 879 O O . PHE A 1 109 ? 7.656 5.948 3.627 1.00 95.62 109 PHE A O 1
ATOM 886 N N . GLU A 1 110 ? 5.493 5.849 3.060 1.00 96.19 110 GLU A N 1
ATOM 887 C CA . GLU A 1 110 ? 5.0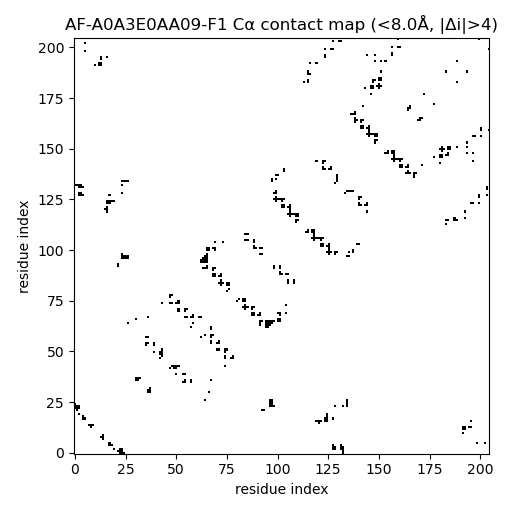37 6.629 4.219 1.00 96.19 110 GLU A CA 1
ATOM 888 C C . GLU A 1 110 ? 5.278 5.895 5.546 1.00 96.19 110 GLU A C 1
ATOM 890 O O . GLU A 1 110 ? 5.757 6.490 6.511 1.00 96.19 110 GLU A O 1
ATOM 895 N N . PHE A 1 111 ? 5.071 4.576 5.577 1.00 96.88 111 PHE A N 1
ATOM 896 C CA . PHE A 1 111 ? 5.385 3.750 6.742 1.00 96.88 111 PHE A CA 1
ATOM 897 C C . PHE A 1 111 ? 6.876 3.808 7.094 1.00 96.88 111 PHE A C 1
ATOM 899 O O . PHE A 1 111 ? 7.229 3.959 8.261 1.00 96.88 111 PHE A O 1
ATOM 906 N N . SER A 1 112 ? 7.762 3.752 6.093 1.00 94.00 112 SER A N 1
ATOM 907 C CA . SER A 1 112 ? 9.214 3.854 6.301 1.00 94.00 112 SER A CA 1
ATOM 908 C C . SER A 1 112 ? 9.659 5.227 6.822 1.00 94.00 112 SER A C 1
ATOM 910 O O . SER A 1 112 ? 10.717 5.346 7.433 1.00 94.00 112 SER A O 1
ATOM 912 N N . ARG A 1 113 ? 8.825 6.256 6.626 1.00 93.25 113 ARG A N 1
ATOM 913 C CA . ARG A 1 113 ? 9.000 7.612 7.166 1.00 93.25 113 ARG A CA 1
ATOM 914 C C . ARG A 1 113 ? 8.345 7.793 8.537 1.00 93.25 113 ARG A C 1
ATOM 916 O O . ARG A 1 113 ? 8.271 8.919 9.018 1.00 93.25 113 ARG A O 1
ATOM 923 N N . PHE A 1 114 ? 7.894 6.704 9.162 1.00 96.38 114 PHE A N 1
ATOM 924 C CA . PHE A 1 114 ? 7.182 6.700 10.439 1.00 96.38 114 PHE A CA 1
ATOM 925 C C . PHE A 1 114 ? 5.885 7.527 10.418 1.00 96.38 114 PHE A C 1
ATOM 927 O O . PHE A 1 114 ? 5.501 8.077 11.447 1.00 96.38 114 PHE A O 1
ATOM 934 N N . ASP A 1 115 ? 5.195 7.598 9.273 1.00 97.31 115 ASP A N 1
ATOM 935 C CA . ASP A 1 115 ? 3.873 8.223 9.148 1.00 97.31 115 ASP A CA 1
ATOM 936 C C . ASP A 1 115 ? 2.788 7.144 9.009 1.00 97.31 115 ASP A C 1
ATOM 938 O O . ASP A 1 115 ? 2.397 6.737 7.907 1.00 97.31 115 ASP A O 1
ATOM 942 N N . LEU A 1 116 ? 2.294 6.648 10.152 1.00 98.44 116 LEU A N 1
ATOM 943 C CA . LEU A 1 116 ? 1.251 5.621 10.164 1.00 98.44 116 LEU A CA 1
ATOM 944 C C . LEU A 1 116 ? -0.055 6.124 9.536 1.00 98.44 116 LEU A C 1
ATOM 946 O O . LEU A 1 116 ? -0.753 5.357 8.871 1.00 98.44 116 LEU A O 1
ATOM 950 N N . GLY A 1 117 ? -0.398 7.397 9.742 1.00 98.50 117 GLY A N 1
ATOM 951 C CA . GLY A 1 117 ? -1.643 7.979 9.248 1.00 98.50 117 GLY A CA 1
ATOM 952 C C . GLY A 1 117 ? -1.715 7.949 7.723 1.00 98.50 117 GLY A C 1
ATOM 953 O O . GLY A 1 117 ? -2.727 7.517 7.161 1.00 98.50 117 GLY A O 1
ATOM 954 N N . GLN A 1 118 ? -0.638 8.345 7.045 1.00 98.31 118 GLN A N 1
ATOM 955 C CA . GLN A 1 118 ? -0.553 8.264 5.587 1.00 98.31 118 GLN A CA 1
ATOM 956 C C . GLN A 1 118 ? -0.437 6.819 5.094 1.00 98.31 118 GLN A C 1
ATOM 958 O O . GLN A 1 118 ? -1.088 6.471 4.106 1.00 98.31 118 GLN A O 1
ATOM 963 N N . ALA A 1 119 ? 0.316 5.961 5.789 1.00 98.62 119 ALA A N 1
ATOM 964 C CA . ALA A 1 119 ? 0.423 4.547 5.431 1.00 98.62 119 ALA A CA 1
ATOM 965 C C . ALA A 1 119 ? -0.950 3.850 5.435 1.00 98.62 119 ALA A C 1
ATOM 967 O O . ALA A 1 119 ? -1.353 3.261 4.430 1.00 98.62 119 ALA A O 1
ATOM 968 N N . VAL A 1 120 ? -1.718 3.995 6.523 1.00 98.75 120 VAL A N 1
ATOM 969 C CA . VAL A 1 120 ? -3.073 3.431 6.635 1.00 98.75 120 VAL A CA 1
ATOM 970 C C . VAL A 1 120 ? -3.986 3.989 5.551 1.00 98.75 120 VAL A C 1
ATOM 972 O O . VAL A 1 120 ? -4.669 3.208 4.896 1.00 98.75 120 VAL A O 1
ATOM 975 N N . LYS A 1 121 ? -3.953 5.302 5.284 1.00 98.75 121 LYS A N 1
ATOM 976 C CA . LYS A 1 121 ? -4.762 5.918 4.220 1.00 98.75 121 LYS A CA 1
ATOM 977 C C . LYS A 1 121 ? -4.569 5.208 2.880 1.00 98.75 121 LYS A C 1
ATOM 979 O O . LYS A 1 121 ? -5.536 4.887 2.192 1.00 98.75 121 LYS A O 1
ATOM 984 N N . TRP A 1 122 ? -3.323 4.947 2.502 1.00 98.69 122 TRP A N 1
ATOM 985 C CA . TRP A 1 122 ? -3.008 4.326 1.220 1.00 98.69 122 TRP A CA 1
ATOM 986 C C . TRP A 1 122 ? -3.269 2.818 1.193 1.00 98.69 122 TRP A C 1
ATOM 988 O O . TRP A 1 122 ? -3.764 2.320 0.180 1.00 98.69 122 TRP A O 1
ATOM 998 N N . TRP A 1 123 ? -3.048 2.093 2.293 1.00 98.75 123 TRP A N 1
ATOM 999 C CA . TRP A 1 123 ? -3.474 0.693 2.377 1.00 98.75 123 TRP A CA 1
ATOM 1000 C C . TRP A 1 123 ? -4.997 0.542 2.305 1.00 98.75 123 TRP A C 1
ATOM 1002 O O . TRP A 1 123 ? -5.477 -0.365 1.632 1.00 98.75 123 TRP A O 1
ATOM 1012 N N . ILE A 1 124 ? -5.764 1.452 2.915 1.00 98.62 124 ILE A N 1
ATOM 1013 C CA . ILE A 1 124 ? -7.232 1.470 2.814 1.00 98.62 124 ILE A CA 1
ATOM 1014 C C . ILE A 1 124 ? -7.668 1.676 1.363 1.00 98.62 124 ILE A C 1
ATOM 1016 O O . ILE A 1 124 ? -8.497 0.916 0.871 1.00 98.62 124 ILE A O 1
ATOM 1020 N N . ARG A 1 125 ? -7.067 2.634 0.644 1.00 98.50 125 ARG A N 1
ATOM 1021 C CA . ARG A 1 125 ? -7.345 2.853 -0.789 1.00 98.50 125 ARG A CA 1
ATOM 1022 C C . ARG A 1 125 ? -7.031 1.623 -1.635 1.00 98.50 125 ARG A C 1
ATOM 1024 O O . ARG A 1 125 ? -7.806 1.299 -2.533 1.00 98.50 125 ARG A O 1
ATOM 1031 N N . SER A 1 126 ? -5.932 0.928 -1.332 1.00 98.12 126 SER A N 1
ATOM 1032 C CA . SER A 1 126 ? -5.607 -0.348 -1.974 1.00 98.12 126 SER A CA 1
ATOM 1033 C C . SER A 1 126 ? -6.719 -1.371 -1.736 1.00 98.12 126 SER A C 1
ATOM 1035 O O . SER A 1 126 ? -7.342 -1.821 -2.695 1.00 98.12 126 SER A O 1
ATOM 1037 N N . CYS A 1 127 ? -7.039 -1.679 -0.477 1.00 97.94 127 CYS A N 1
ATOM 1038 C CA . CYS A 1 127 ? -8.044 -2.686 -0.132 1.00 97.94 127 CYS A CA 1
ATOM 1039 C C . CYS A 1 127 ? -9.440 -2.347 -0.677 1.00 97.94 127 CYS A C 1
ATOM 1041 O O . CYS A 1 127 ? -10.080 -3.208 -1.271 1.00 97.94 127 CYS A O 1
ATOM 1043 N N . ALA A 1 128 ? -9.893 -1.098 -0.543 1.00 97.56 128 ALA A N 1
ATOM 1044 C CA . ALA A 1 128 ? -11.176 -0.646 -1.080 1.00 97.56 128 ALA A CA 1
ATOM 1045 C C . ALA A 1 128 ? -11.255 -0.836 -2.604 1.00 97.56 128 ALA A C 1
ATOM 1047 O O . ALA A 1 128 ? -12.254 -1.334 -3.118 1.00 97.56 128 ALA A O 1
ATOM 1048 N N . THR A 1 129 ? -10.175 -0.521 -3.327 1.00 97.25 129 THR A N 1
ATOM 1049 C CA . THR A 1 129 ? -10.091 -0.760 -4.777 1.00 97.25 129 THR A CA 1
ATOM 1050 C C . THR A 1 129 ? -10.154 -2.252 -5.103 1.00 97.25 129 THR A C 1
ATOM 1052 O O . THR A 1 129 ? -10.888 -2.654 -6.007 1.00 97.25 129 THR A O 1
ATOM 1055 N N . GLN A 1 130 ? -9.427 -3.090 -4.358 1.00 95.44 130 GLN A N 1
ATOM 1056 C CA . GLN A 1 130 ? -9.409 -4.539 -4.574 1.00 95.44 130 GLN A CA 1
ATOM 1057 C C . GLN A 1 130 ? -10.776 -5.178 -4.333 1.00 95.44 130 GLN A C 1
ATOM 1059 O O . GLN A 1 130 ? -11.291 -5.860 -5.217 1.00 95.44 130 GLN A O 1
ATOM 1064 N N . PHE A 1 131 ? -11.394 -4.928 -3.178 1.00 95.38 131 PHE A N 1
ATOM 1065 C CA . PHE A 1 131 ? -12.690 -5.517 -2.840 1.00 95.38 131 PHE A CA 1
ATOM 1066 C C . PHE A 1 131 ? -13.835 -4.928 -3.665 1.00 95.38 131 PHE A C 1
ATOM 1068 O O . PHE A 1 131 ? -14.751 -5.653 -4.057 1.00 95.38 131 PHE A O 1
ATOM 1075 N N . GLY A 1 132 ? -13.766 -3.628 -3.957 1.00 95.19 132 GLY A N 1
ATOM 1076 C CA . GLY A 1 132 ? -14.787 -2.909 -4.705 1.00 95.19 132 GLY A CA 1
ATOM 1077 C C . GLY A 1 132 ? -14.829 -3.263 -6.192 1.00 95.19 132 GLY A C 1
ATOM 1078 O O . GLY A 1 132 ? -15.915 -3.389 -6.752 1.00 95.19 132 GLY A O 1
ATOM 1079 N N . CYS A 1 133 ? -13.669 -3.452 -6.829 1.00 95.00 133 CYS A N 1
ATOM 1080 C CA . CYS A 1 133 ? -13.595 -3.736 -8.267 1.00 95.00 133 CYS A CA 1
ATOM 1081 C C . CYS A 1 133 ? -13.358 -5.215 -8.592 1.00 95.00 133 CYS A C 1
ATOM 1083 O O . CYS A 1 133 ? -13.763 -5.667 -9.658 1.00 95.00 133 CYS A O 1
ATOM 1085 N N . ARG A 1 134 ? -12.714 -5.976 -7.694 1.00 93.12 134 ARG A N 1
ATOM 1086 C CA . ARG A 1 134 ? -12.360 -7.400 -7.880 1.00 93.12 134 ARG A CA 1
ATOM 1087 C C . ARG A 1 134 ? -11.489 -7.679 -9.114 1.00 93.12 134 ARG A C 1
ATOM 1089 O O . ARG A 1 134 ? -11.629 -8.713 -9.758 1.00 93.12 134 ARG A O 1
ATOM 1096 N N . LEU A 1 135 ? -10.584 -6.751 -9.430 1.00 91.00 135 LEU A N 1
ATOM 1097 C CA . LEU A 1 135 ? -9.668 -6.820 -10.582 1.00 91.00 135 LEU A CA 1
ATOM 1098 C C . LEU A 1 135 ? -8.200 -7.048 -10.182 1.00 91.00 135 LEU A C 1
ATOM 1100 O O . LEU A 1 135 ? -7.307 -6.991 -11.021 1.00 91.00 135 LEU A O 1
ATOM 1104 N N . SER A 1 136 ? -7.924 -7.257 -8.896 1.00 89.06 136 SER A N 1
ATOM 1105 C CA . SER A 1 136 ? -6.566 -7.342 -8.358 1.00 89.06 136 SER A CA 1
ATOM 1106 C C . SER A 1 136 ? -6.501 -8.331 -7.196 1.00 89.06 136 SER A C 1
ATOM 1108 O O . SER A 1 136 ? -7.509 -8.581 -6.536 1.00 89.06 136 SER A O 1
ATOM 1110 N N . ASN A 1 137 ? -5.321 -8.910 -6.982 1.00 87.06 137 ASN A N 1
ATOM 1111 C CA . ASN A 1 137 ? -5.049 -9.988 -6.031 1.00 87.06 137 ASN A CA 1
ATOM 1112 C C . ASN A 1 137 ? -3.817 -9.695 -5.146 1.00 87.06 137 ASN A C 1
ATOM 1114 O O . ASN A 1 137 ? -3.057 -10.601 -4.798 1.00 87.06 137 ASN A O 1
ATOM 1118 N N . ASP A 1 138 ? -3.604 -8.425 -4.794 1.00 87.00 138 ASP A N 1
ATOM 1119 C CA . ASP A 1 138 ? -2.513 -7.987 -3.920 1.00 87.00 138 ASP A CA 1
ATOM 1120 C C . ASP A 1 138 ? -2.871 -8.160 -2.433 1.00 87.00 138 ASP A C 1
ATOM 1122 O O . ASP A 1 138 ? -3.603 -7.371 -1.836 1.00 87.00 138 ASP A O 1
ATOM 1126 N N . SER A 1 139 ? -2.291 -9.167 -1.782 1.00 93.12 139 SER A N 1
ATOM 1127 C CA . SER A 1 139 ? -2.514 -9.429 -0.350 1.00 93.12 139 SER A CA 1
ATOM 1128 C C . SER A 1 139 ? -1.819 -8.423 0.575 1.00 93.12 139 SER A C 1
ATOM 1130 O O . SER A 1 139 ? -2.136 -8.332 1.765 1.00 93.12 139 SER A O 1
ATOM 1132 N N . PHE A 1 140 ? -0.839 -7.676 0.061 1.00 94.38 140 PHE A N 1
ATOM 1133 C CA . PHE A 1 140 ? 0.143 -6.991 0.889 1.00 94.38 140 PHE A CA 1
ATOM 1134 C C . PHE A 1 140 ? -0.477 -5.890 1.757 1.00 94.38 140 PHE A C 1
ATOM 1136 O O . PHE A 1 140 ? -0.162 -5.767 2.944 1.00 94.38 140 PHE A O 1
ATOM 1143 N N . SER A 1 141 ? -1.400 -5.106 1.200 1.00 97.62 141 SER A N 1
ATOM 1144 C CA . SER A 1 141 ? -2.080 -4.038 1.951 1.00 97.62 141 SER A CA 1
ATOM 1145 C C . SER A 1 141 ? -2.982 -4.597 3.060 1.00 97.62 141 SER A C 1
ATOM 1147 O O . SER A 1 141 ? -2.997 -4.061 4.169 1.00 97.62 141 SER A O 1
ATOM 1149 N N . MET A 1 142 ? -3.656 -5.723 2.802 1.00 97.50 142 MET A N 1
ATOM 1150 C CA . MET A 1 142 ? -4.490 -6.420 3.789 1.00 97.50 142 MET A CA 1
ATOM 1151 C C . MET A 1 142 ? -3.643 -6.952 4.944 1.00 97.50 142 MET A C 1
ATOM 1153 O O . MET A 1 142 ? -3.989 -6.751 6.107 1.00 97.50 142 MET A O 1
ATOM 1157 N N . LEU A 1 143 ? -2.488 -7.552 4.636 1.00 98.06 143 LEU A N 1
ATOM 1158 C CA . LEU A 1 143 ? -1.568 -8.066 5.647 1.00 98.06 143 LEU A CA 1
ATOM 1159 C C . LEU A 1 143 ? -1.056 -6.950 6.568 1.00 98.06 143 LEU A C 1
ATOM 1161 O O . LEU A 1 143 ? -1.043 -7.110 7.787 1.00 98.06 143 LEU A O 1
ATOM 1165 N N . ASN A 1 144 ? -0.662 -5.801 6.012 1.00 98.56 144 ASN A N 1
ATOM 1166 C CA . ASN A 1 144 ? -0.229 -4.664 6.827 1.00 98.56 144 ASN A CA 1
ATOM 1167 C C . ASN A 1 144 ? -1.362 -4.160 7.730 1.00 98.56 144 ASN A C 1
ATOM 1169 O O . ASN A 1 144 ? -1.154 -4.017 8.937 1.00 98.56 144 ASN A O 1
ATOM 1173 N N . LEU A 1 145 ? -2.565 -3.955 7.182 1.00 98.69 145 LEU A N 1
ATOM 1174 C CA . LEU A 1 145 ? -3.718 -3.507 7.966 1.00 98.69 145 LEU A CA 1
ATOM 1175 C C . LEU A 1 145 ? -4.122 -4.508 9.047 1.00 98.69 145 LEU A C 1
ATOM 1177 O O . LEU A 1 145 ? -4.490 -4.070 10.131 1.00 98.69 145 LEU A O 1
ATOM 1181 N N . ALA A 1 146 ? -4.004 -5.817 8.808 1.00 98.56 146 ALA A N 1
ATOM 1182 C CA . ALA A 1 146 ? -4.265 -6.824 9.830 1.00 98.56 146 ALA A CA 1
ATOM 1183 C C . ALA A 1 146 ? -3.357 -6.603 11.052 1.00 98.56 146 ALA A C 1
ATOM 1185 O O . ALA A 1 146 ? -3.833 -6.454 12.177 1.00 98.56 146 ALA A O 1
ATOM 1186 N N . TYR A 1 147 ? -2.042 -6.506 10.848 1.00 98.56 147 TYR A N 1
ATOM 1187 C CA . TYR A 1 147 ? -1.104 -6.322 11.960 1.00 98.56 147 TYR A CA 1
ATOM 1188 C C . TYR A 1 147 ? -1.284 -4.963 12.653 1.00 98.56 147 TYR A C 1
ATOM 1190 O O . TYR A 1 147 ? -1.191 -4.894 13.878 1.00 98.56 147 TYR A O 1
ATOM 1198 N N . ILE A 1 148 ? -1.620 -3.902 11.910 1.00 98.69 148 ILE A N 1
ATOM 1199 C CA . ILE A 1 148 ? -2.007 -2.619 12.516 1.00 98.69 148 ILE A CA 1
ATOM 1200 C C . ILE A 1 148 ? -3.280 -2.77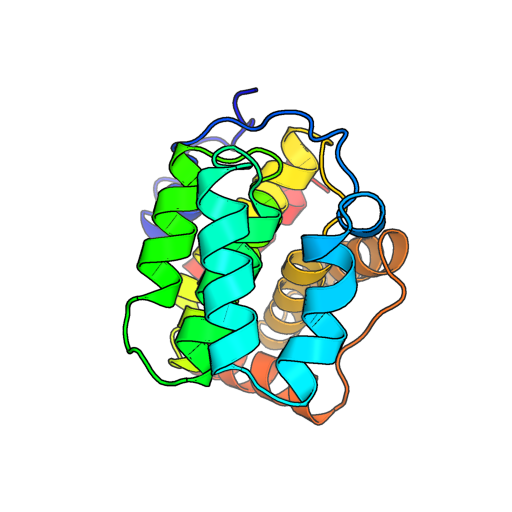1 13.357 1.00 98.69 148 ILE A C 1
ATOM 1202 O O . ILE A 1 148 ? -3.295 -2.333 14.503 1.00 98.69 148 ILE A O 1
ATOM 1206 N N . ALA A 1 149 ? -4.317 -3.439 12.845 1.00 98.75 149 ALA A N 1
ATOM 1207 C CA . ALA A 1 149 ? -5.567 -3.684 13.562 1.00 98.75 149 ALA A CA 1
ATOM 1208 C C . ALA A 1 149 ? -5.325 -4.425 14.884 1.00 98.75 149 ALA A C 1
ATOM 1210 O O . ALA A 1 149 ? -5.856 -4.031 15.921 1.00 98.75 149 ALA A O 1
ATOM 1211 N N . LYS A 1 150 ? -4.448 -5.434 14.878 1.00 98.44 150 LYS A N 1
ATOM 121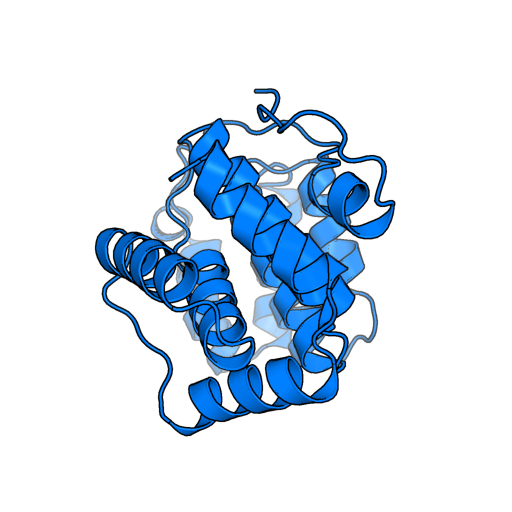2 C CA . LYS A 1 150 ? -4.046 -6.141 16.097 1.00 98.44 150 LYS A CA 1
ATOM 1213 C C . LYS A 1 150 ? -3.344 -5.229 17.100 1.00 98.44 150 LYS A C 1
ATOM 1215 O O . LYS A 1 150 ? -3.675 -5.276 18.276 1.00 98.44 150 LYS A O 1
ATOM 1220 N N . GLY A 1 151 ? -2.422 -4.376 16.651 1.00 98.00 151 GLY A N 1
ATOM 1221 C CA . GLY A 1 151 ? -1.766 -3.392 17.522 1.00 98.00 151 GLY A CA 1
ATOM 1222 C C . GLY A 1 151 ? -2.694 -2.280 18.036 1.00 98.00 151 GLY A C 1
ATOM 1223 O O . GLY A 1 151 ? -2.324 -1.566 18.963 1.00 98.00 151 GLY A O 1
ATOM 1224 N N . LEU A 1 152 ? -3.880 -2.126 17.439 1.00 98.56 152 LEU A N 1
ATOM 1225 C CA . LEU A 1 152 ? -4.930 -1.185 17.837 1.00 98.56 152 LEU A CA 1
ATOM 1226 C C . LEU A 1 152 ? -6.051 -1.836 18.666 1.00 98.56 152 LEU A C 1
ATOM 1228 O O . LEU A 1 152 ? -7.061 -1.172 18.921 1.00 98.56 152 LEU A O 1
ATOM 1232 N N . ASP A 1 153 ? -5.893 -3.100 19.063 1.00 98.19 153 ASP A N 1
ATOM 1233 C CA . ASP A 1 153 ? -6.898 -3.895 19.779 1.00 98.19 153 ASP A CA 1
ATOM 1234 C C . ASP A 1 153 ? -8.222 -4.052 19.004 1.00 98.19 153 ASP A C 1
ATOM 1236 O O . ASP A 1 153 ? -9.312 -3.915 19.556 1.00 98.19 153 ASP A O 1
ATOM 1240 N N . LEU A 1 154 ? -8.132 -4.335 17.699 1.00 98.50 154 LEU A N 1
ATOM 1241 C CA . LEU A 1 154 ? -9.266 -4.635 16.814 1.00 98.50 154 LEU A CA 1
ATOM 1242 C C . LEU A 1 154 ? -9.223 -6.112 16.366 1.00 98.50 154 LEU A C 1
ATOM 1244 O O . LEU A 1 154 ? -8.836 -6.393 15.226 1.00 98.50 154 LEU A O 1
ATOM 1248 N N . PRO A 1 155 ? -9.568 -7.075 17.244 1.00 97.81 155 PRO A N 1
ATOM 1249 C CA . PRO A 1 155 ? -9.360 -8.503 16.988 1.00 97.81 155 PRO A CA 1
ATOM 1250 C C . PRO A 1 155 ? -10.166 -9.032 15.795 1.00 97.81 155 PRO A C 1
ATOM 1252 O O . PRO A 1 155 ? -9.626 -9.803 15.002 1.00 97.81 155 PRO A O 1
ATOM 1255 N N . ASP A 1 156 ? -11.407 -8.575 15.621 1.00 98.19 156 ASP A N 1
ATOM 1256 C CA . ASP A 1 156 ? -12.269 -9.015 14.517 1.00 98.19 156 ASP A CA 1
ATOM 1257 C C . ASP A 1 156 ? -11.721 -8.540 13.165 1.00 98.19 156 ASP A C 1
ATOM 1259 O O . ASP A 1 156 ? -11.586 -9.323 12.223 1.00 98.19 156 ASP A O 1
ATOM 1263 N N . CYS A 1 157 ? -11.299 -7.270 13.094 1.00 98.56 157 CYS A N 1
ATOM 1264 C CA . CYS A 1 157 ? -10.669 -6.708 11.901 1.00 98.56 157 CYS A CA 1
ATOM 1265 C C . CYS A 1 157 ? -9.337 -7.403 11.587 1.00 98.56 157 CYS A C 1
ATOM 1267 O O . CYS A 1 157 ? -9.054 -7.697 10.428 1.00 98.56 157 CYS A O 1
ATOM 1269 N N . TYR A 1 158 ? -8.520 -7.700 12.605 1.00 98.25 158 TYR A N 1
ATOM 1270 C CA . TYR A 1 158 ? -7.288 -8.472 12.425 1.00 98.25 158 TYR A CA 1
ATOM 1271 C C . TYR A 1 158 ? -7.570 -9.840 11.801 1.00 98.25 158 TYR A C 1
ATOM 1273 O O . TYR A 1 158 ? -6.919 -10.204 10.823 1.00 98.25 158 TYR A O 1
ATOM 1281 N N . ALA A 1 159 ? -8.534 -10.584 12.349 1.00 98.00 159 ALA A N 1
ATOM 1282 C CA . ALA A 1 159 ? -8.837 -11.936 11.903 1.00 98.00 159 ALA A CA 1
ATOM 1283 C C . ALA A 1 159 ? -9.317 -11.963 10.446 1.00 98.00 159 ALA A C 1
ATOM 1285 O O . ALA A 1 159 ? -8.803 -12.754 9.652 1.00 98.00 159 ALA A O 1
ATOM 1286 N N . VAL A 1 160 ? -10.254 -11.080 10.080 1.00 97.75 160 VAL A N 1
ATOM 1287 C CA . VAL A 1 160 ? -10.802 -11.052 8.717 1.00 97.75 160 VAL A CA 1
ATOM 1288 C C . VAL A 1 160 ? -9.758 -10.591 7.697 1.00 97.75 160 VAL A C 1
ATOM 1290 O O . VAL A 1 160 ? -9.551 -11.268 6.695 1.00 97.75 160 VAL A O 1
ATOM 1293 N N . LEU A 1 161 ? -9.002 -9.524 7.982 1.00 97.88 161 LEU A N 1
ATOM 1294 C CA . LEU A 1 161 ? -7.970 -9.021 7.068 1.00 97.88 161 LEU A CA 1
ATOM 1295 C C . LEU A 1 161 ? -6.828 -10.022 6.880 1.00 97.88 161 LEU A C 1
ATOM 1297 O O . LEU A 1 161 ? -6.332 -10.189 5.766 1.00 97.88 161 LEU A O 1
ATOM 1301 N N . LEU A 1 162 ? -6.410 -10.700 7.954 1.00 97.31 162 LEU A N 1
ATOM 1302 C CA . LEU A 1 162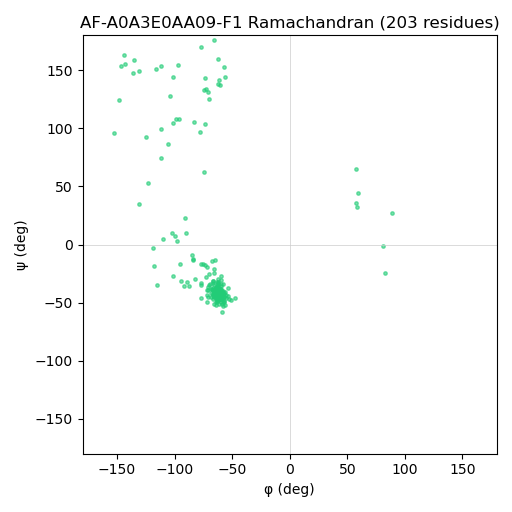 ? -5.374 -11.724 7.868 1.00 97.31 162 LEU A CA 1
ATOM 1303 C C . LEU A 1 162 ? -5.844 -12.918 7.035 1.00 97.31 162 LEU A C 1
ATOM 1305 O O . LEU A 1 162 ? -5.072 -13.431 6.227 1.00 97.31 162 LEU A O 1
ATOM 1309 N N . ARG A 1 163 ? -7.101 -13.345 7.208 1.00 96.25 163 ARG A N 1
ATOM 1310 C CA . ARG A 1 163 ? -7.695 -14.422 6.411 1.00 96.25 163 ARG A CA 1
ATOM 1311 C C . ARG A 1 163 ? -7.698 -14.072 4.925 1.00 96.25 163 ARG A C 1
ATOM 1313 O O . ARG A 1 163 ? -7.229 -14.879 4.129 1.00 96.25 163 ARG A O 1
ATOM 1320 N N . GLU A 1 164 ? -8.164 -12.881 4.556 1.00 95.44 164 GLU A N 1
ATOM 1321 C CA . GLU A 1 164 ? -8.182 -12.446 3.152 1.00 95.44 164 GLU A CA 1
ATOM 1322 C C . GLU A 1 164 ? -6.770 -12.351 2.561 1.00 95.44 164 GLU A C 1
ATOM 1324 O O . GLU A 1 164 ? -6.520 -12.845 1.460 1.00 95.44 164 GLU A O 1
ATOM 1329 N N . ALA A 1 165 ? -5.808 -11.818 3.324 1.00 95.50 165 ALA A N 1
ATOM 1330 C CA . ALA A 1 165 ? -4.412 -11.800 2.902 1.00 95.50 165 ALA A CA 1
ATOM 1331 C C . ALA A 1 165 ? -3.891 -13.219 2.611 1.00 95.50 165 ALA A C 1
ATOM 1333 O O . ALA A 1 165 ? -3.278 -13.436 1.569 1.00 95.50 165 ALA A O 1
ATOM 1334 N N . GLN A 1 166 ? -4.183 -14.182 3.494 1.00 94.50 166 GLN A N 1
ATOM 1335 C CA . GLN A 1 166 ? -3.744 -15.578 3.383 1.00 94.50 166 GLN A CA 1
ATOM 1336 C C . GLN A 1 166 ? -4.400 -16.352 2.237 1.00 94.50 166 GLN A C 1
ATOM 1338 O O . GLN A 1 166 ? -3.743 -17.213 1.647 1.00 94.50 166 GLN A O 1
ATOM 1343 N N . LEU A 1 167 ? -5.667 -16.054 1.926 1.00 93.06 167 LEU A N 1
ATOM 1344 C CA . LEU A 1 167 ? -6.380 -16.632 0.784 1.00 93.06 167 LEU A CA 1
ATOM 1345 C C . LEU A 1 167 ? -5.735 -16.226 -0.544 1.00 93.06 167 LEU A C 1
ATOM 1347 O O . LEU A 1 167 ? -5.643 -17.045 -1.455 1.00 93.06 167 LEU A O 1
ATOM 1351 N N . LEU A 1 168 ? -5.273 -14.977 -0.645 1.00 91.12 168 LEU A N 1
ATOM 1352 C CA . LEU A 1 168 ? -4.588 -14.473 -1.833 1.00 91.12 168 LEU A CA 1
ATOM 1353 C C . LEU A 1 168 ? -3.139 -14.959 -1.904 1.00 91.12 168 LEU A C 1
ATOM 1355 O O . LEU A 1 168 ? -2.674 -15.390 -2.958 1.00 91.12 168 LEU A O 1
ATOM 1359 N N . GLN A 1 169 ? -2.414 -14.870 -0.790 1.00 87.81 169 GLN A N 1
ATOM 1360 C CA . GLN A 1 169 ? -1.029 -15.307 -0.677 1.00 87.81 169 GLN A CA 1
ATOM 1361 C C . G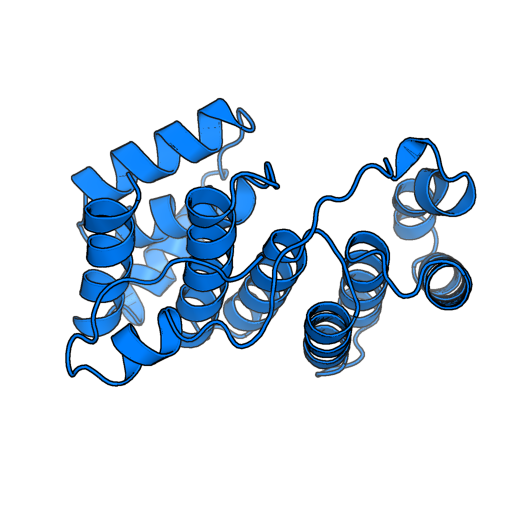LN A 1 169 ? -0.779 -15.789 0.749 1.00 87.81 169 GLN A C 1
ATOM 1363 O O . GLN A 1 169 ? -0.951 -15.033 1.700 1.00 87.81 169 GLN A O 1
ATOM 1368 N N . SER A 1 170 ? -0.316 -17.026 0.922 1.00 88.00 170 SER A N 1
ATOM 1369 C CA . SER A 1 170 ? -0.039 -17.610 2.242 1.00 88.00 170 SER A CA 1
ATOM 1370 C C . SER A 1 170 ? 1.242 -17.043 2.880 1.00 88.00 170 SER A C 1
ATOM 1372 O O . SER A 1 170 ? 2.208 -17.765 3.118 1.00 88.00 170 SER A O 1
ATOM 1374 N N . ILE A 1 171 ? 1.254 -15.733 3.137 1.00 85.56 171 ILE A N 1
ATOM 1375 C CA . ILE A 1 171 ? 2.373 -14.961 3.681 1.00 85.56 171 ILE A CA 1
ATOM 1376 C C . ILE A 1 171 ? 2.029 -14.373 5.052 1.00 85.56 171 ILE A C 1
ATOM 1378 O O . ILE A 1 171 ? 0.874 -14.081 5.364 1.00 85.56 171 ILE A O 1
ATOM 1382 N N . GLN A 1 172 ? 3.058 -14.187 5.876 1.00 93.19 172 GLN A N 1
ATOM 1383 C CA . GLN A 1 172 ? 2.980 -13.533 7.180 1.00 93.19 172 GLN A CA 1
ATOM 1384 C C . GLN A 1 172 ? 4.245 -12.708 7.415 1.00 93.19 172 GLN A C 1
ATOM 1386 O O . GLN A 1 172 ? 5.297 -13.006 6.847 1.00 93.19 172 GLN A O 1
ATOM 1391 N N . PHE A 1 173 ? 4.151 -11.684 8.266 1.00 95.50 173 PHE A N 1
ATOM 1392 C CA . PHE A 1 173 ? 5.355 -11.023 8.763 1.00 95.50 173 PHE A CA 1
ATOM 1393 C C . PHE A 1 173 ? 6.057 -11.915 9.781 1.00 95.50 173 PHE A C 1
ATOM 1395 O O . PHE A 1 173 ? 5.405 -12.566 10.602 1.00 95.50 173 PHE A O 1
ATOM 1402 N N . ASP A 1 174 ? 7.387 -11.884 9.756 1.00 96.56 174 ASP A N 1
ATOM 1403 C CA . ASP A 1 174 ? 8.196 -12.398 10.853 1.00 96.56 174 ASP A CA 1
ATOM 1404 C C . ASP A 1 174 ? 7.990 -11.564 12.134 1.00 96.56 174 ASP A C 1
ATOM 1406 O O . ASP A 1 174 ? 7.274 -10.557 12.154 1.00 96.56 174 ASP A O 1
ATOM 1410 N N . ALA A 1 175 ? 8.618 -11.985 13.233 1.00 97.06 175 ALA A N 1
ATOM 1411 C CA . ALA A 1 175 ? 8.466 -11.316 14.523 1.00 97.06 175 ALA A CA 1
ATOM 1412 C C . ALA A 1 175 ? 8.900 -9.838 14.488 1.00 97.06 175 ALA A C 1
ATOM 1414 O O . ALA A 1 175 ? 8.270 -8.999 15.131 1.00 97.06 175 ALA A O 1
ATOM 1415 N N . VAL A 1 176 ? 9.940 -9.506 13.715 1.00 97.44 176 VAL A N 1
ATOM 1416 C CA . VAL A 1 176 ? 10.478 -8.142 13.623 1.00 97.44 176 VAL A CA 1
ATOM 1417 C C . VAL A 1 176 ? 9.519 -7.244 12.846 1.00 97.44 176 VAL A C 1
ATOM 1419 O O . VAL A 1 176 ? 9.137 -6.175 13.326 1.00 97.44 176 VAL A O 1
ATOM 1422 N N . GLY A 1 177 ? 9.073 -7.687 11.671 1.00 96.75 177 GLY A N 1
ATOM 1423 C CA . GLY A 1 177 ? 8.108 -6.969 10.851 1.00 96.75 177 GLY A CA 1
ATOM 1424 C C . GLY A 1 177 ? 6.762 -6.808 11.556 1.00 96.75 177 GLY A C 1
ATOM 1425 O O . GLY A 1 177 ? 6.137 -5.748 11.455 1.00 96.75 177 GLY A O 1
ATOM 1426 N N . ALA A 1 178 ? 6.329 -7.821 12.309 1.00 97.81 178 ALA A N 1
ATOM 1427 C CA . ALA A 1 178 ? 5.130 -7.752 13.132 1.00 97.81 178 ALA A CA 1
ATOM 1428 C C . ALA A 1 178 ? 5.245 -6.667 14.211 1.00 97.81 178 ALA A C 1
ATOM 1430 O O . ALA A 1 178 ? 4.378 -5.797 14.310 1.00 97.81 178 ALA A O 1
ATOM 1431 N N . GLU A 1 179 ? 6.337 -6.685 14.979 1.00 98.00 179 GLU A N 1
ATOM 1432 C CA . GLU A 1 179 ? 6.542 -5.754 16.087 1.00 98.00 179 GLU A CA 1
ATOM 1433 C C . GLU A 1 179 ? 6.651 -4.303 15.613 1.00 98.00 179 GLU A C 1
ATOM 1435 O O . GLU A 1 179 ? 6.080 -3.421 16.247 1.00 98.00 179 GLU A O 1
ATOM 1440 N N . GLN A 1 180 ? 7.277 -4.037 14.461 1.00 97.62 180 GLN A N 1
ATOM 1441 C CA . GLN A 1 180 ? 7.309 -2.689 13.871 1.00 97.62 180 GLN A CA 1
ATOM 1442 C C . GLN A 1 180 ? 5.900 -2.110 13.674 1.00 97.62 180 GLN A C 1
ATOM 1444 O O . GLN A 1 180 ? 5.636 -0.948 13.990 1.00 97.62 180 GLN A O 1
ATOM 1449 N N . ARG A 1 181 ? 4.970 -2.933 13.181 1.00 98.38 181 ARG A N 1
ATOM 1450 C CA . ARG A 1 181 ? 3.576 -2.540 12.936 1.00 98.38 181 ARG A CA 1
ATOM 1451 C C . ARG A 1 181 ? 2.824 -2.351 14.245 1.00 98.38 181 ARG A C 1
ATOM 1453 O O . ARG A 1 181 ? 2.167 -1.327 14.418 1.00 98.38 181 ARG A O 1
ATOM 1460 N N . TYR A 1 182 ? 2.977 -3.273 15.194 1.00 98.31 182 TYR A N 1
ATOM 1461 C CA . TYR A 1 182 ? 2.383 -3.135 16.526 1.00 98.31 182 TYR A CA 1
ATOM 1462 C C . TYR A 1 182 ? 2.906 -1.906 17.272 1.00 98.31 182 TYR A C 1
ATOM 1464 O O . TYR A 1 182 ? 2.155 -1.241 17.983 1.00 98.31 182 TYR A O 1
ATOM 1472 N N . HIS A 1 183 ? 4.193 -1.593 17.142 1.00 97.88 183 HIS A N 1
ATOM 1473 C CA . HIS A 1 183 ? 4.804 -0.427 17.765 1.00 97.88 183 HIS A CA 1
ATOM 1474 C C . HIS A 1 183 ? 4.215 0.875 17.216 1.00 97.88 183 HIS A C 1
ATOM 1476 O O . HIS A 1 183 ? 3.761 1.712 17.999 1.00 97.88 183 HIS A O 1
ATOM 1482 N N . LEU A 1 184 ? 4.135 1.033 15.890 1.00 98.00 184 LEU A N 1
ATOM 1483 C CA . LEU A 1 184 ? 3.514 2.223 15.301 1.00 98.00 184 LEU A CA 1
ATOM 1484 C C . LEU A 1 184 ? 2.024 2.310 15.607 1.00 98.00 184 LEU A C 1
ATOM 1486 O O . LEU A 1 184 ? 1.545 3.380 15.968 1.00 98.00 184 LEU A O 1
ATOM 1490 N N . ALA A 1 185 ? 1.301 1.193 15.551 1.00 98.25 185 ALA A N 1
ATOM 1491 C CA . ALA A 1 185 ? -0.106 1.144 15.933 1.00 98.25 185 ALA A CA 1
ATOM 1492 C C . ALA A 1 185 ? -0.334 1.650 17.368 1.00 98.25 185 ALA A C 1
ATOM 1494 O O . ALA A 1 185 ? -1.210 2.480 17.591 1.00 98.25 185 ALA A O 1
ATOM 1495 N N . ARG A 1 186 ? 0.485 1.218 18.333 1.00 98.12 186 ARG A N 1
ATOM 1496 C CA . ARG A 1 186 ? 0.364 1.652 19.735 1.00 98.12 186 ARG A CA 1
ATOM 1497 C C . ARG A 1 186 ? 0.767 3.108 19.961 1.00 98.12 186 ARG A C 1
ATOM 1499 O O . ARG A 1 186 ? 0.191 3.762 20.821 1.00 98.12 186 ARG A O 1
ATOM 1506 N N . THR A 1 187 ? 1.758 3.607 19.227 1.00 98.06 187 THR A N 1
ATOM 1507 C CA . THR A 1 187 ? 2.324 4.952 19.448 1.00 98.06 187 THR A CA 1
ATOM 1508 C C . THR A 1 187 ? 1.622 6.052 18.653 1.00 98.06 187 THR A C 1
ATOM 1510 O O . THR A 1 187 ? 1.526 7.176 19.135 1.00 98.06 187 THR A O 1
ATOM 1513 N N . GLN A 1 188 ? 1.118 5.743 17.457 1.00 98.56 188 GLN A N 1
ATOM 1514 C CA . GLN A 1 188 ? 0.492 6.706 16.539 1.00 98.56 188 GLN A CA 1
ATOM 1515 C C . GLN A 1 188 ? -0.979 6.390 16.235 1.00 98.56 188 GLN A C 1
ATOM 1517 O O . GLN A 1 188 ? -1.645 7.134 15.512 1.00 98.56 188 GLN A O 1
ATOM 1522 N N . GLY A 1 189 ? -1.501 5.281 16.760 1.00 97.81 189 GLY A N 1
ATOM 1523 C CA . GLY A 1 189 ? -2.903 4.912 16.628 1.00 97.81 189 GLY A CA 1
ATOM 1524 C C . GLY A 1 189 ? -3.845 5.991 17.150 1.00 97.81 189 GLY A C 1
ATOM 1525 O O . GLY A 1 189 ? -3.583 6.652 18.150 1.00 97.81 189 GLY A O 1
ATOM 1526 N N . SER A 1 190 ? -4.984 6.151 16.482 1.00 98.38 190 SER A N 1
ATOM 1527 C CA . SER A 1 190 ? -6.001 7.133 16.858 1.00 98.38 190 SER A CA 1
ATOM 1528 C C . SER A 1 190 ? -7.408 6.596 16.610 1.00 98.38 190 SER A C 1
ATOM 1530 O O . SER A 1 190 ? -7.594 5.638 15.855 1.00 98.38 190 SER A O 1
ATOM 1532 N N . GLY A 1 191 ? -8.415 7.225 17.225 1.00 98.56 191 GLY A N 1
ATOM 1533 C CA . GLY A 1 191 ? -9.827 6.907 16.978 1.00 98.56 191 GLY A CA 1
ATOM 1534 C C . GLY A 1 191 ? -10.192 6.903 15.484 1.00 98.56 191 GLY A C 1
ATOM 1535 O O . GLY A 1 191 ? -10.756 5.914 15.019 1.00 98.56 191 GLY A O 1
ATOM 1536 N N . PRO A 1 192 ? -9.808 7.928 14.696 1.00 98.69 192 PRO A N 1
ATOM 1537 C CA . PRO A 1 192 ? -10.021 7.937 13.248 1.00 98.69 192 PRO A CA 1
ATOM 1538 C C . PRO A 1 192 ? -9.329 6.796 12.486 1.00 98.69 192 PRO A C 1
ATOM 1540 O O . PRO A 1 192 ? -9.934 6.233 11.574 1.00 98.69 192 PRO A O 1
ATOM 1543 N N . ILE A 1 193 ? -8.103 6.404 12.861 1.00 98.75 193 ILE A N 1
ATOM 1544 C CA . ILE A 1 193 ? -7.422 5.242 12.256 1.00 98.75 193 ILE A CA 1
ATOM 1545 C C . ILE A 1 193 ? -8.207 3.959 12.544 1.00 98.75 193 ILE A C 1
ATOM 1547 O O . ILE A 1 193 ? -8.510 3.209 11.615 1.00 98.75 193 ILE A O 1
ATOM 1551 N N . LYS A 1 194 ? -8.601 3.737 13.808 1.00 98.75 194 LYS A N 1
ATOM 1552 C CA . LYS A 1 194 ? -9.424 2.580 14.191 1.00 98.75 194 LYS A CA 1
ATOM 1553 C C . LYS A 1 194 ? -10.729 2.551 13.396 1.00 98.75 194 LYS A C 1
ATOM 1555 O O . LYS A 1 194 ? -11.038 1.538 12.773 1.00 98.75 194 LYS A O 1
ATOM 1560 N N . ARG A 1 195 ? -11.440 3.684 13.342 1.00 98.75 195 ARG A N 1
ATOM 1561 C CA . ARG A 1 195 ? -12.717 3.797 12.627 1.00 98.75 195 ARG A CA 1
ATOM 1562 C C . ARG A 1 195 ? -12.572 3.523 11.133 1.00 98.75 195 ARG A C 1
ATOM 1564 O O . ARG A 1 195 ? -13.441 2.882 10.556 1.00 98.75 195 ARG A O 1
ATOM 1571 N N . THR A 1 196 ? -11.481 3.971 10.516 1.00 98.69 196 THR A N 1
ATOM 1572 C CA . THR A 1 196 ? -11.227 3.733 9.088 1.00 98.69 196 THR A CA 1
ATOM 1573 C C . THR A 1 196 ? -11.059 2.243 8.793 1.00 98.69 196 THR A C 1
ATOM 1575 O O . THR A 1 196 ? -11.657 1.748 7.841 1.00 98.69 196 THR A O 1
ATOM 1578 N N . ILE A 1 197 ? -10.292 1.521 9.618 1.00 98.75 197 ILE A N 1
ATOM 1579 C CA . ILE A 1 197 ? -10.081 0.070 9.474 1.00 98.75 197 ILE A CA 1
ATOM 1580 C C . ILE A 1 197 ? -11.379 -0.702 9.732 1.00 98.75 197 ILE A C 1
ATOM 1582 O O . ILE A 1 197 ? -11.709 -1.615 8.978 1.00 98.75 197 ILE A O 1
ATOM 1586 N N . GLN A 1 198 ? -12.136 -0.319 10.762 1.00 98.69 198 GLN A N 1
ATOM 1587 C CA . GLN A 1 198 ? -13.446 -0.912 11.043 1.00 98.69 198 GLN A CA 1
ATOM 1588 C C . GLN A 1 198 ? -14.405 -0.722 9.868 1.00 98.69 198 GLN A C 1
ATOM 1590 O O . GLN A 1 198 ? -15.006 -1.692 9.427 1.00 98.69 198 GLN A O 1
ATOM 1595 N N . LEU A 1 199 ? -14.477 0.487 9.301 1.00 98.69 199 LEU A N 1
ATOM 1596 C CA . LEU A 1 199 ? -15.325 0.773 8.145 1.00 98.69 199 LEU A CA 1
ATOM 1597 C C . LEU A 1 199 ? -14.931 -0.051 6.908 1.00 98.69 199 LEU A C 1
ATOM 1599 O O . LEU A 1 199 ? -15.808 -0.442 6.143 1.00 98.69 199 LEU A O 1
ATOM 1603 N N . LEU A 1 200 ? -13.637 -0.348 6.722 1.00 98.50 200 LEU A N 1
ATOM 1604 C CA . LEU A 1 200 ? -13.185 -1.223 5.634 1.00 98.50 200 LEU A CA 1
ATOM 1605 C C . LEU A 1 200 ? -13.787 -2.616 5.816 1.00 98.50 200 LEU A C 1
ATOM 1607 O O . LEU A 1 200 ? -14.323 -3.181 4.869 1.00 98.50 200 LEU A O 1
ATOM 1611 N N . CYS A 1 201 ? -13.698 -3.148 7.035 1.00 98.25 201 CYS A N 1
ATOM 1612 C CA . CYS A 1 201 ? -14.224 -4.468 7.348 1.00 98.25 201 CYS A CA 1
ATOM 1613 C C . CYS A 1 201 ? -15.752 -4.478 7.214 1.00 98.25 201 CYS A C 1
ATOM 1615 O O . CYS A 1 201 ? -16.275 -5.266 6.452 1.00 98.25 201 CYS A O 1
ATOM 1617 N N . GLU A 1 202 ? -16.455 -3.536 7.850 1.00 97.69 202 GLU A N 1
ATOM 1618 C CA . GLU A 1 202 ? -17.924 -3.438 7.835 1.00 97.69 202 GLU A CA 1
ATOM 1619 C C . GLU A 1 202 ? -18.524 -3.308 6.424 1.00 97.69 202 GLU A C 1
ATOM 1621 O O . GLU A 1 202 ? -19.642 -3.761 6.187 1.00 97.69 202 GLU A O 1
ATOM 1626 N N . HIS A 1 203 ? -17.829 -2.636 5.501 1.00 97.56 203 HIS A N 1
ATOM 1627 C CA . HIS A 1 203 ? -18.376 -2.330 4.178 1.00 97.56 203 HIS A CA 1
ATOM 1628 C C . HIS A 1 203 ? -18.006 -3.353 3.099 1.00 97.56 203 HIS A C 1
ATOM 1630 O O . HIS A 1 203 ? -18.776 -3.534 2.157 1.00 97.56 203 HIS A O 1
ATOM 1636 N N . TYR A 1 204 ? -16.832 -3.985 3.197 1.00 95.69 204 TYR A N 1
ATOM 1637 C CA . TYR A 1 204 ? -16.294 -4.817 2.115 1.00 95.69 204 TYR A CA 1
ATOM 1638 C C . TYR A 1 204 ? -16.108 -6.298 2.469 1.00 95.69 204 TYR A C 1
ATOM 1640 O O . TYR A 1 204 ? -15.966 -7.090 1.533 1.00 95.69 204 TYR A O 1
ATOM 1648 N N . LEU A 1 205 ? -16.073 -6.669 3.757 1.00 91.69 205 LEU A N 1
ATOM 1649 C CA . LEU A 1 205 ? -15.689 -8.002 4.245 1.00 91.69 205 LEU A CA 1
ATOM 1650 C C . LEU A 1 205 ? -16.791 -8.658 5.082 1.00 91.69 205 LEU A C 1
ATOM 1652 O O . LEU A 1 205 ? -17.005 -9.875 4.880 1.00 91.69 205 LEU A O 1
#

Sequence (205 aa):
MKVPTPPLTGILYVDTCYQIDFEEFDEPRRWHDIPRMRELPDMAFYNKEKALMVAEAALQEYADYSFVYYWVAKLRGEIGFPGEPIATCLEGLKKGRNKPMLCGAIAMFEFSRFDLGQAVKWWIRSCATQFGCRLSNDSFSMLNLAYIAKGLDLPDCYAVLLREAQLLQSIQFDAVGAEQRYHLARTQGSGPIKRTIQLLCEHYL

Radius of gyration: 16.73 Å; Cα contacts (8 Å, |Δi|>4): 315; chains: 1; bounding box: 44×32×44 Å

Mean predicted aligned error: 3.06 Å

Nearest PDB structures (foldseek):
  8gck-assembly2_A  TM=6.694E-01  e=3.435E-01  Homo sapiens
  6nsv-assembly1_A  TM=6.481E-01  e=2.874E-01  Homo sapiens
  2vgy-assembly1_A-2  TM=6.346E-01  e=2.874E-01  Yersinia enterocolitica
  8ye5-assembly1_A  TM=6.343E-01  e=3.142E-01  Dehalobacter sp.
  5lyp-assembly1_A  TM=5.762E-01  e=1.841E-01  Saccharomyces cerevisiae

Organism: NCBI:txid913107